Protein AF-A0A3P1RZ86-F1 (afdb_monomer_lite)

Secondary structure (DSSP, 8-state):
---SS--HHHHHHHHHHHHHHHHHHHHHHHHHHHHTT---TTEEEEES-TTS-SEEEEETTEEEEEEEEE--TT--BGGGGHHHHHH---TTS-GGGEEEEESS--BTTT--HHHHHTSTT-PPP---TT--EEPPPTTS-S--PPPSSSS-HHHHHHHHHHHHHHHHH-TTTTT-HHHHHHHHHHHHHHHHHHHHHHHHH-TTPPPEEEHHHHHHHHH--HHHHHHHHHHHHHHHHHHHHHHS-TTS-THHHHHHHTS-HHHHHHHHHHH-TTS-HHHHHTTT-GGGG--TTGGGG--

Foldseek 3Di:
DDDPPDDCVQVVLQLLVLLLVQLLVLLVVLLVCVVVVHDQQQWKWWADAPLRFGIFIDRNPATAATEHEDEDPPQAEPVSCLCCLPSPDLPRYDLVRAEYEYQDHYPQPPPDPVRQCPDPVRDDDHDNPSSYAQDQDPVRDSYFHRDPDPAGPSLVSSLVSLLSLCVSAQVLCSPVPVLSNVLSVVSSVLQVVQVVVQVVVHDRRIRMDGSVNSSCSSNDCVVLLVVLLVLLLVLLVVLLPVQDPPPDDCPVNVVLSPDDSVVNLVVLCVLCVPDPSVVCVSNSNSSVSDDNVSSNPPD

Radius of gyration: 26.05 Å; chains: 1; bounding box: 59×55×80 Å

Structure (mmCIF, N/CA/C/O backbone):
data_AF-A0A3P1RZ86-F1
#
_entry.id   AF-A0A3P1RZ86-F1
#
loop_
_atom_site.group_PDB
_atom_site.id
_atom_site.type_symbol
_atom_site.label_atom_id
_atom_site.label_alt_id
_atom_site.label_comp_id
_atom_site.label_asym_id
_atom_site.label_entity_id
_atom_site.label_seq_id
_atom_site.pdbx_PDB_ins_code
_atom_site.Cartn_x
_atom_site.Cartn_y
_atom_site.Cartn_z
_atom_site.occupancy
_atom_site.B_iso_or_equiv
_atom_site.auth_seq_id
_atom_site.auth_comp_id
_atom_site.auth_asym_id
_atom_site.auth_atom_id
_atom_site.pdbx_PDB_model_num
ATOM 1 N N . MET A 1 1 ? -15.439 38.296 9.209 1.00 35.56 1 MET A N 1
ATOM 2 C CA . MET A 1 1 ? -15.120 36.906 9.595 1.00 35.56 1 MET A CA 1
ATOM 3 C C . MET A 1 1 ? -15.992 35.995 8.754 1.00 35.56 1 MET A C 1
ATOM 5 O O . MET A 1 1 ? -17.159 35.815 9.071 1.00 35.56 1 MET A O 1
ATOM 9 N N . ALA A 1 2 ? -15.478 35.555 7.609 1.00 28.30 2 ALA A N 1
ATOM 10 C CA . ALA A 1 2 ? -16.210 34.717 6.672 1.00 28.30 2 ALA A CA 1
ATOM 11 C C . ALA A 1 2 ? -15.606 33.306 6.698 1.00 28.30 2 ALA A C 1
ATOM 13 O O . ALA A 1 2 ? -14.445 33.139 6.350 1.00 28.30 2 ALA A O 1
ATOM 14 N N . GLY A 1 3 ? -16.413 32.328 7.118 1.00 31.61 3 GLY A N 1
ATOM 15 C CA . GLY A 1 3 ? -16.454 31.009 6.484 1.00 31.61 3 GLY A CA 1
ATOM 16 C C . GLY A 1 3 ? -15.412 29.948 6.852 1.00 31.61 3 GLY A C 1
ATOM 17 O O . GLY A 1 3 ? -14.816 29.388 5.947 1.00 31.61 3 GLY A O 1
ATOM 18 N N . GLU A 1 4 ? -15.293 29.538 8.119 1.00 38.72 4 GLU A N 1
ATOM 19 C CA . GLU A 1 4 ? -14.714 28.214 8.461 1.00 38.72 4 GLU A CA 1
ATOM 20 C C . GLU A 1 4 ? -15.687 27.042 8.210 1.00 38.72 4 GLU A C 1
ATOM 22 O O . GLU A 1 4 ? -15.335 25.881 8.387 1.00 38.72 4 GLU A O 1
ATOM 27 N N . LYS A 1 5 ? -16.933 27.316 7.802 1.00 37.09 5 LYS A N 1
ATOM 28 C CA . LYS A 1 5 ? -17.994 26.300 7.791 1.00 37.09 5 LYS A CA 1
ATOM 29 C C . LYS A 1 5 ? -18.069 25.393 6.561 1.00 37.09 5 LYS A C 1
ATOM 31 O O . LYS A 1 5 ? -18.818 24.439 6.647 1.00 37.09 5 LYS A O 1
ATOM 36 N N . ASN A 1 6 ? -17.325 25.626 5.477 1.00 39.41 6 ASN A N 1
ATOM 37 C CA . ASN A 1 6 ? -17.398 24.790 4.263 1.00 39.41 6 ASN A CA 1
ATOM 38 C C . ASN A 1 6 ? -16.065 24.771 3.493 1.00 39.41 6 ASN A C 1
ATOM 40 O O . ASN A 1 6 ? -16.022 25.158 2.326 1.00 39.41 6 ASN A O 1
ATOM 44 N N . ASN A 1 7 ? -14.961 24.373 4.130 1.00 35.66 7 ASN A N 1
ATOM 45 C CA . ASN A 1 7 ? -13.711 24.176 3.395 1.00 35.66 7 ASN A CA 1
ATOM 46 C C . ASN A 1 7 ? -13.602 22.703 2.974 1.00 35.66 7 ASN A C 1
ATOM 48 O O . ASN A 1 7 ? -13.265 21.854 3.794 1.00 35.66 7 ASN A O 1
ATOM 52 N N . ALA A 1 8 ? -13.887 22.396 1.703 1.00 35.31 8 ALA A N 1
ATOM 53 C CA . ALA A 1 8 ? -13.779 21.044 1.134 1.00 35.31 8 ALA A CA 1
ATOM 54 C C . ALA A 1 8 ? -12.365 20.439 1.272 1.00 35.31 8 ALA A C 1
ATOM 56 O O . ALA A 1 8 ? -12.186 19.231 1.165 1.00 35.31 8 ALA A O 1
ATOM 57 N N . THR A 1 9 ? -11.361 21.273 1.559 1.00 41.03 9 THR A N 1
ATOM 58 C CA . THR A 1 9 ? -9.969 20.888 1.809 1.00 41.03 9 THR A CA 1
ATOM 59 C C . THR A 1 9 ? -9.812 19.908 2.974 1.00 41.03 9 THR A C 1
ATOM 61 O O . THR A 1 9 ? -8.977 19.013 2.884 1.00 41.03 9 THR A O 1
ATOM 64 N N . SER A 1 10 ? -10.598 20.032 4.055 1.00 47.09 10 SER A N 1
ATOM 65 C CA . SER A 1 10 ? -10.502 19.101 5.192 1.00 47.09 10 SER A CA 1
ATOM 66 C C . SER A 1 10 ? -11.046 17.719 4.829 1.00 47.09 10 SER A C 1
ATOM 68 O O . SER A 1 10 ? -10.385 16.718 5.093 1.00 47.09 10 SER A O 1
ATOM 70 N N . SER A 1 11 ? -12.191 17.668 4.146 1.00 43.22 11 SER A N 1
ATOM 71 C CA . SER A 1 11 ? -12.781 16.435 3.617 1.00 43.22 11 SER A CA 1
ATOM 72 C C . SER A 1 11 ? -11.846 15.763 2.609 1.00 43.22 11 SER A C 1
ATOM 74 O O . SER A 1 11 ? -11.550 14.582 2.744 1.00 43.22 11 SER A O 1
ATOM 76 N N . TRP A 1 12 ? -11.290 16.529 1.665 1.00 52.03 12 TRP A N 1
ATOM 77 C CA . TRP A 1 12 ? -10.372 16.017 0.644 1.00 52.03 12 TRP A CA 1
ATOM 78 C C . TRP A 1 12 ? -9.058 15.489 1.240 1.00 52.03 12 TRP A C 1
ATOM 80 O O . TRP A 1 12 ? -8.556 14.453 0.814 1.00 52.03 12 TRP A O 1
ATOM 90 N N . SER A 1 13 ? -8.537 16.142 2.288 1.00 58.06 13 SER A N 1
ATOM 91 C CA . SER A 1 13 ? -7.371 15.634 3.026 1.00 58.06 13 SER A CA 1
ATOM 92 C C . SER A 1 13 ? -7.648 14.318 3.763 1.00 58.06 13 SER A C 1
ATOM 94 O O . SER A 1 13 ? -6.745 13.496 3.881 1.00 58.06 13 SER A O 1
ATOM 96 N N . GLY A 1 14 ? -8.889 14.100 4.217 1.00 60.44 14 GLY A N 1
ATOM 97 C CA . GLY A 1 14 ? -9.321 12.855 4.852 1.00 60.44 14 GLY A CA 1
ATOM 98 C C . GLY A 1 14 ? -9.405 11.693 3.863 1.00 60.44 14 GLY A C 1
ATOM 99 O O . GLY A 1 14 ? -8.813 10.652 4.123 1.00 60.44 14 GLY A O 1
ATOM 100 N N . TYR A 1 15 ? -10.044 11.903 2.706 1.00 68.19 15 TYR A N 1
ATOM 101 C CA . TYR A 1 15 ? -10.115 10.897 1.634 1.00 68.19 15 TYR A CA 1
ATOM 102 C C . TYR A 1 15 ? -8.731 10.523 1.099 1.00 68.19 15 TYR A C 1
ATOM 104 O O . TYR A 1 15 ? -8.424 9.347 0.927 1.00 68.19 15 TYR A O 1
ATOM 112 N N . ASN A 1 16 ? -7.856 11.513 0.900 1.00 82.06 16 ASN A N 1
ATOM 113 C CA . ASN A 1 16 ? -6.481 11.246 0.484 1.00 82.06 16 ASN A CA 1
ATOM 114 C C . ASN A 1 16 ? -5.727 10.408 1.532 1.00 82.06 16 ASN A C 1
ATOM 116 O O . ASN A 1 16 ? -5.055 9.441 1.186 1.00 82.06 16 ASN A O 1
ATOM 120 N N . HIS A 1 17 ? -5.882 10.732 2.820 1.00 87.81 17 HIS A N 1
ATOM 121 C CA . HIS A 1 17 ? -5.266 9.962 3.900 1.00 87.81 17 HIS A CA 1
ATOM 122 C C . HIS A 1 17 ? -5.803 8.526 3.971 1.00 87.81 17 HIS A C 1
ATOM 124 O O . HIS A 1 17 ? -5.011 7.599 4.083 1.00 87.81 17 HIS A O 1
ATOM 130 N N . GLN A 1 18 ? -7.118 8.326 3.843 1.00 91.56 18 GLN A N 1
ATOM 131 C CA . GLN A 1 18 ? -7.728 6.994 3.767 1.00 91.56 18 GLN A CA 1
ATOM 132 C C . GLN A 1 18 ? -7.166 6.187 2.590 1.00 91.56 18 GLN A C 1
ATOM 134 O O . GLN A 1 18 ? -6.744 5.048 2.774 1.00 91.56 18 GLN A O 1
ATOM 139 N N . GLY A 1 19 ? -7.073 6.789 1.403 1.00 92.69 19 GLY A N 1
ATOM 140 C CA . GLY A 1 19 ? -6.466 6.143 0.241 1.00 92.69 19 GLY A CA 1
ATOM 141 C C . GLY A 1 19 ? -5.010 5.729 0.478 1.00 92.69 19 GLY A C 1
ATOM 142 O O . GLY A 1 19 ? -4.624 4.601 0.173 1.00 92.69 19 GLY A O 1
ATOM 143 N N . GLN A 1 20 ? -4.212 6.610 1.091 1.00 93.12 20 GLN A N 1
ATOM 144 C CA . GLN A 1 20 ? -2.829 6.309 1.475 1.00 93.12 20 GLN A CA 1
ATOM 145 C C . GLN A 1 20 ? -2.748 5.154 2.482 1.00 93.12 20 GLN A C 1
ATOM 147 O O . GLN A 1 20 ? -1.922 4.262 2.302 1.00 93.12 20 GLN A O 1
ATOM 152 N N . VAL A 1 21 ? -3.604 5.147 3.513 1.00 95.88 21 VAL A N 1
ATOM 153 C CA . VAL A 1 21 ? -3.677 4.051 4.494 1.00 95.88 21 VAL A CA 1
ATOM 154 C C . VAL A 1 21 ? -3.983 2.729 3.792 1.00 95.88 21 VAL A C 1
ATOM 156 O O . VAL A 1 21 ? -3.297 1.747 4.051 1.00 95.88 21 VAL A O 1
ATOM 159 N N . GLY A 1 22 ? -4.951 2.690 2.872 1.00 97.00 22 GLY A N 1
ATOM 160 C CA . GLY A 1 22 ? -5.307 1.448 2.180 1.00 97.00 22 GLY A CA 1
ATOM 161 C C . GLY A 1 22 ? -4.199 0.912 1.275 1.00 97.00 22 GLY A C 1
ATOM 162 O O . GLY A 1 22 ? -3.949 -0.290 1.280 1.00 97.00 22 GLY A O 1
ATOM 163 N N . ILE A 1 23 ? -3.476 1.785 0.560 1.00 97.69 23 ILE A N 1
ATOM 164 C CA . ILE A 1 23 ? -2.291 1.377 -0.218 1.00 97.69 23 ILE A CA 1
ATOM 165 C C . ILE A 1 23 ? -1.216 0.796 0.706 1.00 97.69 23 ILE A C 1
ATOM 167 O O . ILE A 1 23 ? -0.664 -0.260 0.407 1.00 97.69 23 ILE A O 1
ATOM 171 N N . PHE A 1 24 ? -0.937 1.456 1.834 1.00 98.06 24 PHE A N 1
ATOM 172 C CA . PHE A 1 24 ? 0.026 0.964 2.817 1.00 98.06 24 PHE A CA 1
ATOM 173 C C . PHE A 1 24 ? -0.362 -0.416 3.363 1.00 98.06 24 PHE A C 1
ATOM 175 O O . PHE A 1 24 ? 0.471 -1.317 3.368 1.00 98.06 24 PHE A O 1
ATOM 182 N N . LEU A 1 25 ? -1.618 -0.594 3.781 1.00 98.50 25 LEU A N 1
ATOM 183 C CA . LEU A 1 25 ? -2.116 -1.868 4.304 1.00 98.50 25 LEU A CA 1
ATOM 184 C C . LEU A 1 25 ? -1.992 -2.989 3.267 1.00 98.50 25 LEU A C 1
ATOM 186 O O . LEU A 1 25 ? -1.527 -4.074 3.597 1.00 98.50 25 LEU A O 1
ATOM 190 N N . ALA A 1 26 ? -2.345 -2.714 2.010 1.00 98.56 26 ALA A N 1
ATOM 191 C CA . ALA A 1 26 ? -2.238 -3.692 0.934 1.00 98.56 26 ALA A CA 1
ATOM 192 C C . ALA A 1 26 ? -0.780 -4.074 0.631 1.00 98.56 26 ALA A C 1
ATOM 194 O O . ALA A 1 26 ? -0.486 -5.250 0.441 1.00 98.56 26 ALA A O 1
ATOM 195 N N . LEU A 1 27 ? 0.138 -3.100 0.613 1.00 98.62 27 LEU A N 1
ATOM 196 C CA . LEU A 1 27 ? 1.570 -3.354 0.434 1.00 98.62 27 LEU A CA 1
ATOM 197 C C . LEU A 1 27 ? 2.147 -4.186 1.582 1.00 98.62 27 LEU A C 1
ATOM 199 O O . LEU A 1 27 ? 2.877 -5.139 1.322 1.00 98.62 27 LEU A O 1
ATOM 203 N N . LYS A 1 28 ? 1.797 -3.843 2.826 1.00 98.25 28 LYS A N 1
ATOM 204 C CA . LYS A 1 28 ? 2.240 -4.556 4.026 1.00 98.25 28 LYS A CA 1
ATOM 205 C C . LYS A 1 28 ? 1.751 -6.006 4.026 1.00 98.25 28 LYS A C 1
ATOM 207 O O . LYS A 1 28 ? 2.564 -6.913 4.151 1.00 98.25 28 LYS A O 1
ATOM 212 N N . GLU A 1 29 ? 0.454 -6.232 3.823 1.00 98.38 29 GLU A N 1
ATOM 213 C CA . GLU A 1 29 ? -0.112 -7.587 3.767 1.00 98.38 29 GLU A CA 1
ATOM 214 C C . GLU A 1 29 ? 0.514 -8.397 2.621 1.00 98.38 29 GLU A C 1
ATOM 216 O O . GLU A 1 29 ? 0.916 -9.540 2.808 1.00 98.38 29 GLU A O 1
ATOM 221 N N . LEU A 1 30 ? 0.664 -7.801 1.432 1.00 98.38 30 LEU A N 1
ATOM 222 C CA . LEU A 1 30 ? 1.324 -8.457 0.301 1.00 98.38 30 LEU A CA 1
ATOM 223 C C . LEU A 1 30 ? 2.775 -8.845 0.633 1.00 98.38 30 LEU A C 1
ATOM 225 O O . LEU A 1 30 ? 3.213 -9.939 0.279 1.00 98.38 30 LEU A O 1
ATOM 229 N N . SER A 1 31 ? 3.508 -7.958 1.310 1.00 96.75 31 SER A N 1
ATOM 230 C CA . SER A 1 31 ? 4.878 -8.189 1.779 1.00 96.75 31 SER A CA 1
ATOM 231 C C . SER A 1 31 ? 4.935 -9.362 2.760 1.00 96.75 31 SER A C 1
ATOM 233 O O . SER A 1 31 ? 5.753 -10.263 2.576 1.00 96.75 31 SER A O 1
ATOM 235 N N . GLU A 1 32 ? 4.028 -9.413 3.738 1.00 96.38 32 GLU A N 1
ATOM 236 C CA . GLU A 1 32 ? 3.925 -10.511 4.707 1.00 96.38 32 GLU A CA 1
ATOM 237 C C . GLU A 1 32 ? 3.583 -11.848 4.032 1.00 96.38 32 GLU A C 1
ATOM 239 O O . GLU A 1 32 ? 4.260 -12.849 4.279 1.00 96.38 32 GLU A O 1
ATOM 244 N N . LEU A 1 33 ? 2.602 -11.868 3.123 1.00 97.00 33 LEU A N 1
ATOM 245 C CA . LEU A 1 33 ? 2.229 -13.069 2.365 1.00 97.00 33 LEU A CA 1
ATOM 246 C C . LEU A 1 33 ? 3.413 -13.612 1.558 1.00 97.00 33 LEU A C 1
ATOM 248 O O . LEU A 1 33 ? 3.711 -14.801 1.616 1.00 97.00 33 LEU A O 1
ATOM 252 N N . ILE A 1 34 ? 4.132 -12.741 0.848 1.00 95.12 34 ILE A N 1
ATOM 253 C CA . ILE A 1 34 ? 5.313 -13.125 0.066 1.00 95.12 34 ILE A CA 1
ATOM 254 C C . ILE A 1 34 ? 6.428 -13.672 0.961 1.00 95.12 34 ILE A C 1
ATOM 256 O O . ILE A 1 34 ? 7.036 -14.687 0.628 1.00 95.12 34 ILE A O 1
ATOM 260 N N . GLN A 1 35 ? 6.708 -13.017 2.090 1.00 93.25 35 GLN A N 1
ATOM 261 C CA . GLN A 1 35 ? 7.746 -13.462 3.026 1.00 93.25 35 GLN A CA 1
ATOM 262 C C . GLN A 1 35 ? 7.433 -14.839 3.625 1.00 93.25 35 GLN A C 1
ATOM 264 O O . GLN A 1 35 ? 8.356 -15.603 3.914 1.00 93.25 35 GLN A O 1
ATOM 269 N N . ASN A 1 36 ? 6.147 -15.160 3.769 1.00 95.56 36 ASN A N 1
ATOM 270 C CA . ASN A 1 36 ? 5.661 -16.435 4.285 1.00 95.56 36 ASN A CA 1
ATOM 271 C C . ASN A 1 36 ? 5.406 -17.496 3.193 1.00 95.56 36 ASN A C 1
ATOM 273 O O . ASN A 1 36 ? 4.933 -18.582 3.523 1.00 95.56 36 ASN A O 1
ATOM 277 N N . ASP A 1 37 ? 5.742 -17.221 1.925 1.00 95.19 37 ASP A N 1
ATOM 278 C CA . ASP A 1 37 ? 5.477 -18.103 0.770 1.00 95.19 37 ASP A CA 1
ATOM 279 C C . ASP A 1 37 ? 3.978 -18.443 0.597 1.00 95.19 37 ASP A C 1
ATOM 281 O O . ASP A 1 37 ? 3.586 -19.560 0.250 1.00 95.19 37 ASP A O 1
ATOM 285 N N . GLU A 1 38 ? 3.109 -17.463 0.864 1.00 96.44 38 GLU A N 1
ATOM 286 C CA . GLU A 1 38 ? 1.656 -17.583 0.755 1.00 96.44 38 GLU A CA 1
ATOM 287 C C . GLU A 1 38 ? 1.103 -16.994 -0.553 1.00 96.44 38 GLU A C 1
ATOM 289 O O . GLU A 1 38 ? 1.585 -16.000 -1.099 1.00 96.44 38 GLU A O 1
ATOM 294 N N . ASP A 1 39 ? 0.026 -17.602 -1.064 1.00 96.56 39 ASP A N 1
ATOM 295 C CA . ASP A 1 39 ? -0.625 -17.153 -2.296 1.00 96.56 39 ASP A CA 1
ATOM 296 C C . ASP A 1 39 ? -1.466 -15.886 -2.080 1.00 96.56 39 ASP A C 1
ATOM 298 O O . ASP A 1 39 ? -2.502 -15.910 -1.410 1.00 96.56 39 ASP A O 1
ATOM 302 N N . PHE A 1 40 ? -1.074 -14.803 -2.748 1.00 97.19 40 PHE A N 1
ATOM 303 C CA . PHE A 1 40 ? -1.760 -13.514 -2.705 1.00 97.19 40 PHE A CA 1
ATOM 304 C C . PHE A 1 40 ? -2.792 -13.312 -3.828 1.00 97.19 40 PHE A C 1
ATOM 306 O O . PHE A 1 40 ? -3.486 -12.297 -3.850 1.00 97.19 40 PHE A O 1
ATOM 313 N N . ARG A 1 41 ? -2.942 -14.241 -4.786 1.00 97.12 41 ARG A N 1
ATOM 314 C CA . ARG A 1 41 ? -3.799 -14.023 -5.978 1.00 97.12 41 ARG A CA 1
ATOM 315 C C . ARG A 1 41 ? -5.277 -13.812 -5.660 1.00 97.12 41 ARG A C 1
ATOM 317 O O . ARG A 1 41 ? -5.982 -13.178 -6.439 1.00 97.12 41 ARG A O 1
ATOM 324 N N . GLY A 1 42 ? -5.740 -14.360 -4.539 1.00 97.50 42 GLY A N 1
ATOM 325 C CA . GLY A 1 42 ? -7.104 -14.177 -4.044 1.00 97.50 42 GLY A CA 1
ATOM 326 C C . GLY A 1 42 ? -7.308 -12.916 -3.201 1.00 97.50 42 GLY A C 1
ATOM 327 O O . GLY A 1 42 ? -8.434 -12.694 -2.761 1.00 97.50 42 GLY A O 1
ATOM 328 N N . TYR A 1 43 ? -6.257 -12.131 -2.944 1.00 98.62 43 TYR A N 1
ATOM 329 C CA . TYR A 1 43 ? -6.314 -10.975 -2.053 1.00 98.62 43 TYR A CA 1
ATOM 330 C C . TYR A 1 43 ? -6.638 -9.675 -2.792 1.00 98.62 43 TYR A C 1
ATOM 332 O O . TYR A 1 43 ? -6.272 -9.463 -3.953 1.00 98.62 43 TYR A O 1
ATOM 340 N N . SER A 1 44 ? -7.320 -8.781 -2.084 1.00 98.31 44 SER A N 1
ATOM 341 C CA . SER A 1 44 ? -7.666 -7.442 -2.547 1.00 98.31 44 SER A CA 1
ATOM 342 C C . SER A 1 44 ? -7.776 -6.466 -1.381 1.00 98.31 44 SER A C 1
ATOM 344 O O . SER A 1 44 ? -8.055 -6.867 -0.252 1.00 98.31 44 SER A O 1
ATOM 346 N N . VAL A 1 45 ? -7.606 -5.182 -1.681 1.00 97.94 45 VAL A N 1
ATOM 347 C CA . VAL A 1 45 ? -8.019 -4.084 -0.805 1.00 97.94 45 VAL A CA 1
ATOM 348 C C . VAL A 1 45 ? -9.279 -3.442 -1.382 1.00 97.94 45 VAL A C 1
ATOM 350 O O . VAL A 1 45 ? -9.345 -3.148 -2.579 1.00 97.94 45 VAL A O 1
ATOM 353 N N . GLN A 1 46 ? -10.290 -3.266 -0.535 1.00 95.50 46 GLN A N 1
ATOM 354 C CA . GLN A 1 46 ? -11.583 -2.679 -0.883 1.00 95.50 46 GLN A CA 1
ATOM 355 C C . GLN A 1 46 ? -11.782 -1.391 -0.092 1.00 95.50 46 GLN A C 1
ATOM 357 O O . GLN A 1 46 ? -11.470 -1.348 1.096 1.00 95.50 46 GLN A O 1
ATOM 362 N N . PHE A 1 47 ? -12.309 -0.360 -0.741 1.00 93.50 47 PHE A N 1
ATOM 363 C CA . PHE A 1 47 ? -12.522 0.957 -0.143 1.00 93.50 47 PHE A CA 1
ATOM 364 C C . PHE A 1 47 ? -14.013 1.294 -0.076 1.00 93.50 47 PHE A C 1
ATOM 366 O O . PHE A 1 47 ? -14.778 0.843 -0.923 1.00 93.50 47 PHE A O 1
ATOM 373 N N . GLU A 1 48 ? -14.400 2.127 0.892 1.00 85.38 48 GLU A N 1
ATOM 374 C CA . GLU A 1 48 ? -15.711 2.801 0.949 1.00 85.38 48 GLU A CA 1
ATOM 375 C C . GLU A 1 48 ? -16.922 1.862 0.823 1.00 85.38 48 GLU A C 1
ATOM 377 O O . GLU A 1 48 ? -17.856 2.131 0.069 1.00 85.38 48 GLU A O 1
ATOM 382 N N . LYS A 1 49 ? -16.930 0.747 1.563 1.00 78.88 49 LYS A N 1
ATOM 383 C CA . LYS A 1 49 ? -18.035 -0.212 1.466 1.00 78.88 49 LYS A CA 1
ATOM 384 C C . LYS A 1 49 ? -19.351 0.390 1.961 1.00 78.88 49 LYS A C 1
ATOM 386 O O . LYS A 1 49 ? -19.396 1.194 2.893 1.00 78.88 49 LYS A O 1
ATOM 391 N N . GLU A 1 50 ? -20.452 -0.077 1.371 1.00 70.00 50 GLU A N 1
ATOM 392 C CA . GLU A 1 50 ? -21.820 0.344 1.713 1.00 70.00 50 GLU A CA 1
ATOM 393 C C . GLU A 1 50 ? -22.181 0.155 3.200 1.00 70.00 50 GLU A C 1
ATOM 395 O O . GLU A 1 50 ? -23.099 0.800 3.708 1.00 70.00 50 GLU A O 1
ATOM 400 N N . ASP A 1 51 ? -21.472 -0.723 3.915 1.00 68.56 51 ASP A N 1
ATOM 401 C CA . ASP A 1 51 ? -21.667 -0.982 5.343 1.00 68.56 51 ASP A CA 1
ATOM 402 C C . ASP A 1 51 ? -21.073 0.106 6.262 1.00 68.56 51 ASP A C 1
ATOM 404 O O . ASP A 1 51 ? -21.343 0.091 7.470 1.00 68.56 51 ASP A O 1
ATOM 408 N N . GLY A 1 52 ? -20.375 1.095 5.687 1.00 68.38 52 GLY A N 1
ATOM 409 C CA . GLY A 1 52 ? -19.827 2.270 6.368 1.00 68.38 52 GLY A CA 1
ATOM 410 C C . GLY A 1 52 ? -18.377 2.115 6.829 1.00 68.38 52 GLY A C 1
ATOM 411 O O . GLY A 1 52 ? -17.890 2.958 7.591 1.00 68.38 52 GLY A O 1
ATOM 412 N N . GLU A 1 53 ? -17.707 1.046 6.406 1.00 86.62 53 GLU A N 1
ATOM 413 C CA . GLU A 1 53 ? -16.304 0.775 6.709 1.00 86.62 53 GLU A CA 1
ATOM 414 C C . GLU A 1 53 ? -15.386 1.362 5.632 1.00 86.62 53 GLU A C 1
ATOM 416 O O . GLU A 1 53 ? -15.699 1.369 4.439 1.00 86.62 53 GLU A O 1
ATOM 421 N N . ASP A 1 54 ? -14.252 1.912 6.069 1.00 92.88 54 ASP A N 1
ATOM 422 C CA . ASP A 1 54 ? -13.431 2.762 5.207 1.00 92.88 54 ASP A CA 1
ATOM 423 C C . ASP A 1 54 ? -12.518 1.913 4.297 1.00 92.88 54 ASP A C 1
ATOM 425 O O . ASP A 1 54 ? -12.346 2.250 3.119 1.00 92.88 54 ASP A O 1
ATOM 429 N N . ILE A 1 55 ? -11.928 0.831 4.835 1.00 96.50 55 ILE A N 1
ATOM 430 C CA . ILE A 1 55 ? -11.026 -0.093 4.124 1.00 96.50 55 ILE A CA 1
ATOM 431 C C . ILE A 1 55 ? -11.183 -1.531 4.666 1.00 96.50 55 ILE A C 1
ATOM 433 O O . ILE A 1 55 ? -11.090 -1.745 5.875 1.00 96.50 55 ILE A O 1
ATOM 437 N N . ASP A 1 56 ? -11.307 -2.517 3.776 1.00 96.81 56 ASP A N 1
ATOM 438 C CA . ASP A 1 56 ? -11.203 -3.953 4.089 1.00 96.81 56 ASP A CA 1
ATOM 439 C C . ASP A 1 56 ? -10.032 -4.584 3.306 1.00 96.81 56 ASP A C 1
ATOM 441 O O . ASP A 1 56 ? -9.883 -4.346 2.102 1.00 96.81 56 ASP A O 1
ATOM 445 N N . ILE A 1 57 ? -9.242 -5.443 3.959 1.00 98.06 57 ILE A N 1
ATOM 446 C CA . ILE A 1 57 ? -8.372 -6.421 3.285 1.00 98.06 57 ILE A CA 1
ATOM 447 C C . ILE A 1 57 ? -9.143 -7.734 3.184 1.00 98.06 57 ILE A C 1
ATOM 449 O O . ILE A 1 57 ? -9.664 -8.237 4.180 1.00 98.06 57 ILE A O 1
ATOM 453 N N . VAL A 1 58 ? -9.251 -8.284 1.976 1.00 97.12 58 VAL A N 1
ATOM 454 C CA . VAL A 1 58 ? -10.162 -9.397 1.675 1.00 97.12 58 VAL A CA 1
ATOM 455 C C . VAL A 1 58 ? -9.446 -10.491 0.899 1.00 97.12 58 VAL A C 1
ATOM 457 O O . VAL A 1 58 ? -8.770 -10.192 -0.084 1.00 97.12 58 VAL A O 1
ATOM 460 N N . LYS A 1 59 ? -9.682 -11.754 1.272 1.00 97.00 59 LYS A N 1
ATOM 461 C CA . LYS A 1 59 ? -9.292 -12.955 0.521 1.00 97.00 59 LYS A CA 1
ATOM 462 C C . LYS A 1 59 ? -10.538 -13.633 -0.049 1.00 97.00 59 LYS A C 1
ATOM 464 O O . LYS A 1 59 ? -11.287 -14.308 0.656 1.00 97.00 59 LYS A O 1
ATOM 469 N N . GLY A 1 60 ? -10.792 -13.452 -1.342 1.00 93.12 60 GLY A N 1
ATOM 470 C CA . GLY A 1 60 ? -12.031 -13.909 -1.975 1.00 93.12 60 GLY A CA 1
ATOM 471 C C . GLY A 1 60 ? -13.262 -13.215 -1.379 1.00 93.12 60 GLY A C 1
ATOM 472 O O . GLY A 1 60 ? -13.551 -12.077 -1.732 1.00 93.12 60 GLY A O 1
ATOM 473 N N . ILE A 1 61 ? -13.992 -13.906 -0.495 1.00 89.81 61 ILE A N 1
ATOM 474 C CA . ILE A 1 61 ? -15.163 -13.359 0.223 1.00 89.81 61 ILE A CA 1
ATOM 475 C C . ILE A 1 61 ? -14.905 -13.118 1.717 1.00 89.81 61 ILE A C 1
ATOM 477 O O . ILE A 1 61 ? -15.773 -12.588 2.405 1.00 89.81 61 ILE A O 1
ATOM 481 N N . GLU A 1 62 ? -13.752 -13.549 2.227 1.00 94.31 62 GLU A N 1
ATOM 482 C CA . GLU A 1 62 ? -13.392 -13.477 3.641 1.00 94.31 62 GLU A CA 1
ATOM 483 C C . GLU A 1 62 ? -12.690 -12.154 3.948 1.00 94.31 62 GLU A C 1
ATOM 485 O O . GLU A 1 62 ? -11.744 -11.781 3.251 1.00 94.31 62 GLU A O 1
ATOM 490 N N . VAL A 1 63 ? -13.141 -11.450 4.989 1.00 95.75 63 VAL A N 1
ATOM 491 C CA . VAL A 1 63 ? -12.517 -10.202 5.443 1.00 95.75 63 VAL A CA 1
ATOM 492 C C . VAL A 1 63 ? -11.399 -10.548 6.419 1.00 95.75 63 VAL A C 1
ATOM 494 O O . VAL A 1 63 ? -11.653 -10.980 7.540 1.00 95.75 63 VAL A O 1
ATOM 497 N N . ILE A 1 64 ? -10.160 -10.343 5.979 1.00 97.38 64 ILE A N 1
ATOM 498 C CA . ILE A 1 64 ? -8.945 -10.612 6.756 1.00 97.38 64 ILE A CA 1
ATOM 499 C C . ILE A 1 64 ? -8.769 -9.548 7.837 1.00 97.38 64 ILE A C 1
ATOM 501 O O . ILE A 1 64 ? -8.520 -9.861 9.002 1.00 97.38 64 ILE A O 1
ATOM 505 N N . SER A 1 65 ? -8.956 -8.283 7.464 1.00 97.81 65 SER A N 1
ATOM 506 C CA . SER A 1 65 ? -8.918 -7.159 8.390 1.00 97.81 65 SER A CA 1
ATOM 507 C C . SER A 1 65 ? -9.815 -6.018 7.931 1.00 97.81 65 SER A C 1
ATOM 509 O O . SER A 1 65 ? -10.023 -5.802 6.735 1.00 97.81 65 SER A O 1
ATOM 511 N N . ARG A 1 66 ? -10.349 -5.283 8.908 1.00 97.50 66 ARG A N 1
ATOM 512 C CA . ARG A 1 66 ? -11.277 -4.170 8.702 1.00 97.50 66 ARG A CA 1
ATOM 513 C C . ARG A 1 66 ? -10.790 -2.923 9.405 1.00 97.50 66 ARG A C 1
ATOM 515 O O . ARG A 1 66 ? -10.378 -2.975 10.567 1.00 97.50 66 ARG A O 1
ATOM 522 N N . HIS A 1 67 ? -10.867 -1.801 8.705 1.00 96.88 67 HIS A N 1
ATOM 523 C CA . HIS A 1 67 ? -10.230 -0.565 9.119 1.00 96.88 67 HIS A CA 1
ATOM 524 C C . HIS A 1 67 ? -11.173 0.630 8.949 1.00 96.88 67 HIS A C 1
ATOM 526 O O . HIS A 1 67 ? -11.643 0.923 7.849 1.00 96.88 67 HIS A O 1
ATOM 532 N N . GLN A 1 68 ? -11.365 1.387 10.032 1.00 95.00 68 GLN A N 1
ATOM 533 C CA . GLN A 1 68 ? -11.904 2.745 9.971 1.00 95.00 68 GLN A CA 1
ATOM 534 C C . GLN A 1 68 ? -10.789 3.782 10.039 1.00 95.00 68 GLN A C 1
ATOM 536 O O . GLN A 1 68 ? -9.878 3.678 10.857 1.00 95.00 68 GLN A O 1
ATOM 541 N N . VAL A 1 69 ? -10.902 4.844 9.248 1.00 93.62 69 VAL A N 1
ATOM 542 C CA . VAL A 1 69 ? -9.953 5.956 9.190 1.00 93.62 69 VAL A CA 1
ATOM 543 C C . VAL A 1 69 ? -10.647 7.246 9.609 1.00 93.62 69 VAL A C 1
ATOM 545 O O . VAL A 1 69 ? -11.611 7.696 8.994 1.00 93.62 69 VAL A O 1
ATOM 548 N N . LYS A 1 70 ? -10.161 7.884 10.679 1.00 91.19 70 LYS A N 1
ATOM 549 C CA . LYS A 1 70 ? -10.746 9.115 11.228 1.00 91.19 70 LYS A CA 1
ATOM 550 C C . LYS A 1 70 ? -9.702 10.231 11.298 1.00 91.19 70 LYS A C 1
ATOM 552 O O . LYS A 1 70 ? -8.901 10.329 12.225 1.00 91.19 70 LYS A O 1
ATOM 557 N N . ALA A 1 71 ? -9.771 11.141 10.327 1.00 86.19 71 ALA A N 1
ATOM 558 C CA . ALA A 1 71 ? -8.839 12.257 10.165 1.00 86.19 71 ALA A CA 1
ATOM 559 C C . ALA A 1 71 ? -9.307 13.563 10.846 1.00 86.19 71 ALA A C 1
ATOM 561 O O . ALA A 1 71 ? -9.412 14.610 10.205 1.00 86.19 71 ALA A O 1
ATOM 562 N N . ASN A 1 72 ? -9.603 13.537 12.153 1.00 81.69 72 ASN A N 1
ATOM 563 C CA . ASN A 1 72 ? -10.051 14.732 12.885 1.00 81.69 72 ASN A CA 1
ATOM 564 C C . ASN A 1 72 ? -9.026 15.219 13.922 1.00 81.69 72 ASN A C 1
ATOM 566 O O . ASN A 1 72 ? -8.862 14.613 14.975 1.00 81.69 72 ASN A O 1
ATOM 570 N N . LYS A 1 73 ? -8.414 16.385 13.664 1.00 80.69 73 LYS A N 1
ATOM 571 C CA . LYS A 1 73 ? -7.350 16.977 14.502 1.00 80.69 73 LYS A CA 1
ATOM 572 C C . LYS A 1 73 ? -7.806 17.363 15.918 1.00 80.69 73 LYS A C 1
ATOM 574 O O . LYS A 1 73 ? -6.971 17.566 16.798 1.00 80.69 73 LYS A O 1
ATOM 579 N N . ASN A 1 74 ? -9.115 17.498 16.132 1.00 82.19 74 ASN A N 1
ATOM 580 C CA . ASN A 1 74 ? -9.694 17.957 17.395 1.00 82.19 74 ASN A CA 1
ATOM 581 C C . ASN A 1 74 ? -10.214 16.808 18.274 1.00 82.19 74 ASN A C 1
ATOM 583 O O . ASN A 1 74 ? -10.583 17.061 19.419 1.00 82.19 74 ASN A O 1
ATOM 587 N N . LYS A 1 75 ? -10.254 15.570 17.763 1.00 81.81 75 LYS A N 1
ATOM 588 C CA . LYS A 1 75 ? -10.746 14.393 18.492 1.00 81.81 75 LYS A CA 1
ATOM 589 C C . LYS A 1 75 ? -9.594 13.695 19.212 1.00 81.81 75 LYS A C 1
ATOM 591 O O . LYS A 1 75 ? -8.830 12.968 18.586 1.00 81.81 75 LYS A O 1
ATOM 596 N N . LYS A 1 76 ? -9.473 13.920 20.521 1.00 85.62 76 LYS A N 1
ATOM 597 C CA . LYS A 1 76 ? -8.338 13.441 21.338 1.00 85.62 76 LYS A CA 1
ATOM 598 C C . LYS A 1 76 ? -8.741 12.518 22.481 1.00 85.62 76 LYS A C 1
ATOM 600 O O . LYS A 1 76 ? -7.870 11.997 23.165 1.00 85.62 76 LYS A O 1
ATOM 605 N N . ASN A 1 77 ? -10.035 12.334 22.720 1.00 87.81 77 ASN A N 1
ATOM 606 C CA . ASN A 1 77 ? -10.536 11.523 23.825 1.00 87.81 77 ASN A CA 1
ATOM 607 C C . ASN A 1 77 ? -11.317 10.323 23.300 1.00 87.81 77 ASN A C 1
ATOM 609 O O . ASN A 1 77 ? -11.936 10.396 22.240 1.00 87.81 77 ASN A O 1
ATOM 613 N N . LEU A 1 78 ? -11.391 9.2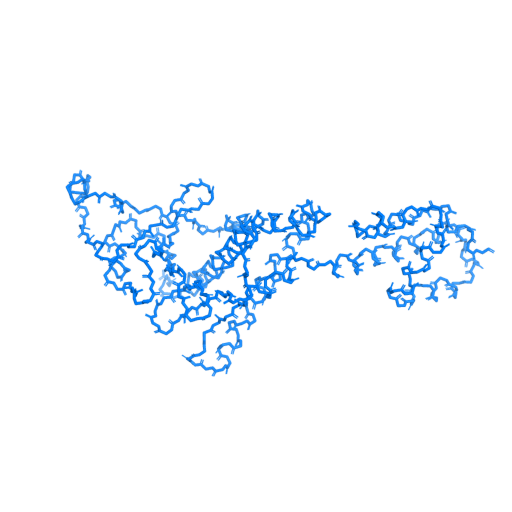61 24.100 1.00 88.25 78 LEU A N 1
ATOM 614 C CA . LEU A 1 78 ? -12.144 8.047 23.778 1.00 88.25 78 LEU A CA 1
ATOM 615 C C . LEU A 1 78 ? -13.583 8.312 23.292 1.00 88.25 78 LEU A C 1
ATOM 617 O O . LEU A 1 78 ? -14.011 7.794 22.262 1.00 88.25 78 LEU A O 1
ATOM 621 N N . ASN A 1 79 ? -14.325 9.183 23.987 1.00 89.25 79 ASN A N 1
ATOM 622 C CA . ASN A 1 79 ? -15.712 9.509 23.633 1.00 89.25 79 ASN A CA 1
ATOM 623 C C . ASN A 1 79 ? -15.867 10.198 22.268 1.00 89.25 79 ASN A C 1
ATOM 625 O O . ASN A 1 79 ? -16.946 10.139 21.680 1.00 89.25 79 ASN A O 1
ATOM 629 N N . ASP A 1 80 ? -14.812 10.812 21.733 1.00 89.19 80 ASP A N 1
ATOM 630 C CA . ASP A 1 80 ? -14.856 11.417 20.401 1.00 89.19 80 ASP A CA 1
ATOM 631 C C . ASP A 1 80 ? -15.000 10.362 19.286 1.00 89.19 80 ASP A C 1
ATOM 633 O O . ASP A 1 80 ? -15.428 10.681 18.170 1.00 89.19 80 ASP A O 1
ATOM 637 N N . TYR A 1 81 ? -14.683 9.105 19.602 1.00 92.00 81 TYR A N 1
ATOM 638 C CA . TYR A 1 81 ? -14.740 7.946 18.714 1.00 92.00 81 TYR A CA 1
ATOM 639 C C . TYR A 1 81 ? -15.876 6.982 19.075 1.00 92.00 81 TYR A C 1
ATOM 641 O O . TYR A 1 81 ? -15.902 5.857 18.587 1.00 92.00 81 TYR A O 1
ATOM 649 N N . LYS A 1 82 ? -16.856 7.421 19.879 1.00 91.69 82 LYS A N 1
ATOM 650 C CA . LYS A 1 82 ? -18.010 6.601 20.283 1.00 91.69 82 LYS A CA 1
ATOM 651 C C . LYS A 1 82 ? -18.698 5.915 19.096 1.00 91.69 82 LYS A C 1
ATOM 653 O O . LYS A 1 82 ? -19.060 4.747 19.203 1.00 91.69 82 LYS A O 1
ATOM 658 N N . ASP A 1 83 ? -18.878 6.627 17.987 1.00 90.31 83 ASP A N 1
ATOM 659 C CA . ASP A 1 83 ? -19.562 6.090 16.803 1.00 90.31 83 ASP A CA 1
ATOM 660 C C . ASP A 1 83 ? -18.793 4.914 16.188 1.00 90.31 83 ASP A C 1
ATOM 662 O O . ASP A 1 83 ? -19.411 3.956 15.744 1.00 90.31 83 ASP A O 1
ATOM 666 N N . VAL A 1 84 ? -17.457 4.940 16.249 1.00 91.31 84 VAL A N 1
ATOM 667 C CA . VAL A 1 84 ? -16.610 3.805 15.857 1.00 91.31 84 VAL A CA 1
ATOM 668 C C . VAL A 1 84 ? -16.790 2.667 16.857 1.00 91.31 84 VAL A C 1
ATOM 670 O O . VAL A 1 84 ? -17.211 1.581 16.491 1.00 91.31 84 VAL A O 1
ATOM 673 N N . LEU A 1 85 ? -16.560 2.933 18.145 1.00 92.00 85 LEU A N 1
ATOM 674 C CA . LEU A 1 85 ? -16.547 1.905 19.196 1.00 92.00 85 LEU A CA 1
ATOM 675 C C . LEU A 1 85 ? -17.883 1.170 19.356 1.00 92.00 85 LEU A C 1
ATOM 677 O O . LEU A 1 85 ? -17.914 0.026 19.795 1.00 92.00 85 LEU A O 1
ATOM 681 N N . THR A 1 86 ? -18.988 1.834 19.016 1.00 91.00 86 THR A N 1
ATOM 682 C CA . THR A 1 86 ? -20.338 1.264 19.124 1.00 91.00 86 THR A CA 1
ATOM 683 C C . THR A 1 86 ? -20.922 0.827 17.781 1.00 91.00 86 THR A C 1
ATOM 685 O O . THR A 1 86 ? -21.800 -0.034 17.761 1.00 91.00 86 THR A O 1
ATOM 688 N N . GLY A 1 87 ? -20.456 1.410 16.673 1.00 90.50 87 GLY A N 1
ATOM 689 C CA . GLY A 1 87 ? -21.009 1.221 15.331 1.00 90.50 87 GLY A CA 1
ATOM 690 C C . GLY A 1 87 ? -20.170 0.359 14.387 1.00 90.50 87 GLY A C 1
ATOM 691 O O . GLY A 1 87 ? -20.668 0.052 13.306 1.00 90.50 87 GLY A O 1
ATOM 692 N N . PHE A 1 88 ? -18.956 -0.039 14.784 1.00 93.44 88 PHE A N 1
ATOM 693 C CA . PHE A 1 88 ? -18.066 -0.883 13.981 1.00 93.44 88 PHE A CA 1
ATOM 694 C C . PHE A 1 88 ? -18.756 -2.180 13.543 1.00 93.44 88 PHE A C 1
ATOM 696 O O . PHE A 1 88 ? -19.369 -2.884 14.359 1.00 93.44 88 PHE A O 1
ATOM 703 N N . LYS A 1 89 ? -18.643 -2.508 12.256 1.00 93.06 89 LYS A N 1
ATOM 704 C CA . LYS A 1 89 ? -19.210 -3.720 11.665 1.00 93.06 89 LYS A CA 1
ATOM 705 C C . LYS A 1 89 ? -18.292 -4.903 11.911 1.00 93.06 89 LYS A C 1
ATOM 707 O O . LYS A 1 89 ? -17.221 -5.025 11.328 1.00 93.06 89 LYS A O 1
ATOM 712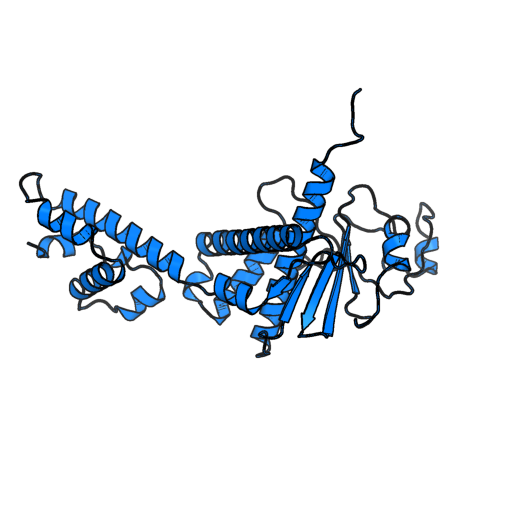 N N . GLU A 1 90 ? -18.733 -5.806 12.774 1.00 92.31 90 GLU A N 1
ATOM 713 C CA . GLU A 1 90 ? -17.969 -6.997 13.151 1.00 92.31 90 GLU A CA 1
ATOM 714 C C . GLU A 1 90 ? -18.271 -8.238 12.306 1.00 92.31 90 GLU A C 1
ATOM 716 O O . GLU A 1 90 ? -17.559 -9.236 12.403 1.00 92.31 90 GLU A O 1
ATOM 721 N N . ASP A 1 91 ? -19.312 -8.181 11.474 1.00 90.06 91 ASP A N 1
ATOM 722 C CA . ASP A 1 91 ? -19.730 -9.312 10.655 1.00 90.06 91 ASP A CA 1
ATOM 723 C C . ASP A 1 91 ? -18.615 -9.709 9.679 1.00 90.06 91 ASP A C 1
ATOM 725 O O . ASP A 1 91 ? -18.147 -8.894 8.876 1.00 90.06 91 ASP A O 1
ATOM 729 N N . GLY A 1 92 ? -18.207 -10.977 9.761 1.00 88.88 92 GLY A N 1
ATOM 730 C CA . GLY A 1 92 ? -17.226 -11.582 8.862 1.00 88.88 92 GLY A CA 1
ATOM 731 C C . GLY A 1 92 ? -15.762 -11.235 9.141 1.00 88.88 92 GLY A C 1
ATOM 732 O O . GLY A 1 92 ? -14.937 -11.601 8.314 1.00 88.88 92 GLY A O 1
ATOM 733 N N . VAL A 1 93 ? -15.435 -10.572 10.262 1.00 94.25 93 VAL A N 1
ATOM 734 C CA . VAL A 1 93 ? -14.051 -10.223 10.639 1.00 94.25 93 VAL A CA 1
ATOM 735 C C . VAL A 1 93 ? -13.720 -10.636 12.077 1.00 94.25 93 VAL A C 1
ATOM 737 O O . VAL A 1 93 ? -14.494 -10.416 13.020 1.00 94.25 93 VAL A O 1
ATOM 740 N N . GLU A 1 94 ? -12.539 -11.224 12.264 1.00 95.06 94 GLU A N 1
ATOM 741 C CA . GLU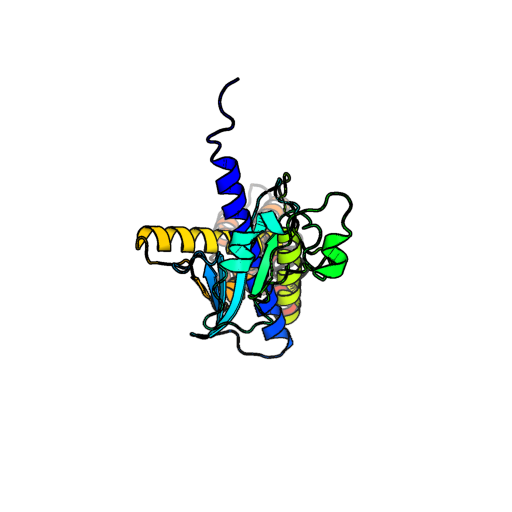 A 1 94 ? -12.061 -11.649 13.580 1.00 95.06 94 GLU A CA 1
ATOM 742 C C . GLU A 1 94 ? -11.912 -10.472 14.553 1.00 95.06 94 GLU A C 1
ATOM 744 O O . GLU A 1 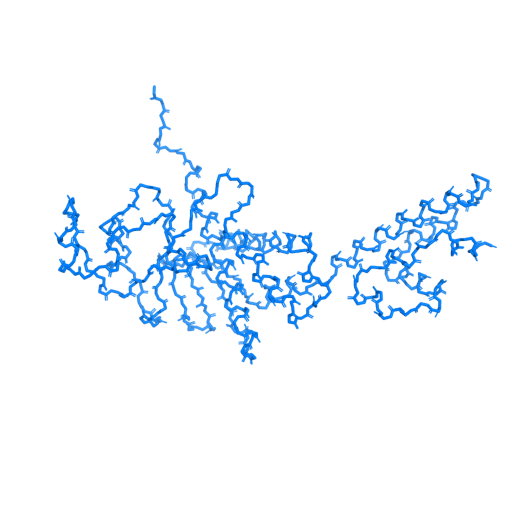94 ? -11.579 -9.354 14.164 1.00 95.06 94 GLU A O 1
ATOM 749 N N . GLU A 1 95 ? -12.113 -10.722 15.851 1.00 93.62 95 GLU A N 1
ATOM 750 C CA . GLU A 1 95 ? -11.956 -9.710 16.912 1.00 93.62 95 GLU A CA 1
ATOM 751 C C . GLU A 1 95 ? -10.564 -9.077 16.927 1.00 93.62 95 GLU A C 1
ATOM 753 O O . GLU A 1 95 ? -10.404 -7.921 17.314 1.00 93.62 95 GLU A O 1
ATOM 758 N N . ASN A 1 96 ? -9.548 -9.819 16.480 1.00 94.50 96 ASN A N 1
ATOM 759 C CA . ASN A 1 96 ? -8.183 -9.332 16.495 1.00 94.50 96 ASN A CA 1
ATOM 760 C C . ASN A 1 96 ? -7.812 -8.419 15.326 1.00 94.50 96 ASN A C 1
ATOM 762 O O . ASN A 1 96 ? -6.789 -7.739 15.449 1.00 94.50 96 ASN A O 1
ATOM 766 N N . SER A 1 97 ? -8.662 -8.344 14.299 1.00 96.75 97 SER A N 1
ATOM 767 C CA . SER A 1 97 ? -8.390 -7.694 13.013 1.00 96.75 97 SER A CA 1
ATOM 768 C C . SER A 1 97 ? -9.301 -6.486 12.750 1.00 96.75 97 SER A C 1
ATOM 770 O O . SER A 1 97 ? -9.697 -6.215 11.615 1.00 96.75 97 SER A O 1
ATOM 772 N N . ARG A 1 98 ? -9.667 -5.768 13.819 1.00 97.00 98 ARG A N 1
ATOM 773 C CA . ARG A 1 98 ? -10.571 -4.608 13.803 1.00 97.00 98 ARG A CA 1
ATOM 774 C C . ARG A 1 98 ? -9.809 -3.360 14.206 1.00 97.00 98 ARG A C 1
ATOM 776 O O . ARG A 1 98 ? -9.407 -3.228 15.364 1.00 97.00 98 ARG A O 1
ATOM 783 N N . TYR A 1 99 ? -9.623 -2.437 13.272 1.00 97.44 99 TYR A N 1
ATOM 784 C CA . TYR A 1 99 ? -8.687 -1.336 13.451 1.00 97.44 99 TYR A CA 1
ATOM 785 C C . TYR A 1 99 ? -9.329 0.034 13.270 1.00 97.44 99 TYR A C 1
ATOM 787 O O . TYR A 1 99 ? -10.159 0.266 12.392 1.00 97.44 99 TYR A O 1
ATOM 795 N N . LEU A 1 100 ? -8.880 0.970 14.096 1.00 96.19 100 LEU A N 1
ATOM 796 C CA . LEU A 1 100 ? -9.123 2.393 13.971 1.00 96.19 100 LEU A CA 1
ATOM 797 C C . LEU A 1 100 ? -7.791 3.100 13.708 1.00 96.19 100 LEU A C 1
ATOM 799 O O . LEU A 1 100 ? -6.853 3.025 14.501 1.00 96.19 100 LEU A O 1
ATOM 803 N N . HIS A 1 101 ? -7.741 3.837 12.609 1.00 95.81 101 HIS A N 1
ATOM 804 C CA . HIS A 1 101 ? -6.658 4.738 12.258 1.00 95.81 101 HIS A CA 1
ATOM 805 C C . HIS A 1 101 ? -7.051 6.160 12.652 1.00 95.81 101 HIS A C 1
ATOM 807 O O . HIS A 1 101 ? -8.080 6.686 12.214 1.00 95.81 101 HIS A O 1
ATOM 813 N N . THR A 1 102 ? -6.214 6.805 13.459 1.00 94.19 102 THR A N 1
ATOM 814 C CA . THR A 1 102 ? -6.377 8.207 13.848 1.00 94.19 102 THR A CA 1
ATOM 815 C C . THR A 1 102 ? -5.173 9.031 13.416 1.00 94.19 102 THR A C 1
ATOM 817 O O . THR A 1 102 ? -4.085 8.508 13.175 1.00 94.19 102 THR A O 1
ATOM 820 N N . ILE A 1 103 ? -5.367 10.348 13.328 1.00 91.38 103 ILE A N 1
ATOM 821 C CA . ILE A 1 103 ? -4.308 11.303 12.960 1.00 91.38 103 ILE A CA 1
ATOM 822 C C . ILE A 1 103 ? -3.675 12.007 14.164 1.00 91.38 103 ILE A C 1
ATOM 824 O O . ILE A 1 103 ? -2.937 12.977 14.011 1.00 91.38 103 ILE A O 1
ATOM 828 N N . CYS A 1 104 ? -4.043 11.579 15.366 1.00 90.19 104 CYS A N 1
ATOM 829 C CA . CYS A 1 104 ? -3.507 12.049 16.631 1.00 90.19 104 CYS A CA 1
ATOM 830 C C . CYS A 1 104 ? -3.765 11.003 17.713 1.00 90.19 104 CYS A C 1
ATOM 832 O O . CYS A 1 104 ? -4.699 10.203 17.604 1.00 90.19 104 CYS A O 1
ATOM 834 N N . ASP A 1 105 ? -2.963 11.067 18.769 1.00 91.25 105 ASP A N 1
ATOM 835 C CA . ASP A 1 105 ? -3.114 10.219 19.945 1.00 91.25 105 ASP A CA 1
ATOM 836 C C . ASP A 1 105 ? -4.515 10.330 20.578 1.00 91.25 105 ASP A C 1
ATOM 838 O O . ASP A 1 105 ? -5.116 11.414 20.620 1.00 91.25 105 ASP A O 1
ATOM 842 N N . VAL A 1 106 ? -5.030 9.197 21.067 1.00 91.81 106 VAL A N 1
ATOM 843 C CA . VAL A 1 106 ? -6.354 9.087 21.692 1.00 91.81 106 VAL A CA 1
ATOM 844 C C . VAL A 1 106 ? -6.195 8.727 23.161 1.00 91.81 106 VAL A C 1
ATOM 846 O O . VAL A 1 106 ? -5.968 7.578 23.539 1.00 91.81 106 VAL A O 1
ATOM 849 N N . ILE A 1 107 ? -6.383 9.732 24.010 1.00 89.81 107 ILE A N 1
ATOM 850 C CA . ILE A 1 107 ? -6.214 9.612 25.452 1.00 89.81 107 ILE A CA 1
ATOM 851 C C . ILE A 1 107 ? -7.210 8.590 26.001 1.00 89.81 107 ILE A C 1
ATOM 853 O O . ILE A 1 107 ? -8.432 8.737 25.868 1.00 89.81 107 ILE A O 1
ATOM 857 N N . GLY A 1 108 ? -6.657 7.581 26.670 1.00 88.62 108 GLY A N 1
ATOM 858 C CA . GLY A 1 108 ? -7.414 6.573 27.397 1.00 88.62 108 GLY A CA 1
ATOM 859 C C . GLY A 1 108 ? -7.985 5.445 26.542 1.00 88.62 108 GLY A C 1
ATOM 860 O O . GLY A 1 108 ? -8.844 4.729 27.040 1.00 88.62 108 GLY A O 1
ATOM 861 N N . PHE A 1 109 ? -7.545 5.276 25.288 1.00 91.38 109 PHE A N 1
ATOM 862 C CA . PHE A 1 109 ? -8.068 4.218 24.413 1.00 91.38 109 PHE A CA 1
ATOM 863 C C . PHE A 1 109 ? -7.813 2.800 24.929 1.00 91.38 109 PHE A C 1
ATOM 865 O O . PHE A 1 109 ? -8.677 1.939 24.809 1.00 91.38 109 PHE A O 1
ATOM 872 N N . GLU A 1 110 ? -6.651 2.574 25.534 1.00 88.38 110 GLU A N 1
ATOM 873 C CA . GLU A 1 110 ? -6.227 1.253 26.018 1.00 88.38 110 GLU A CA 1
ATOM 874 C C . GLU A 1 110 ? -6.350 1.099 27.537 1.00 88.38 110 GLU A C 1
ATOM 876 O O . GLU A 1 110 ? -5.876 0.116 28.098 1.00 88.38 110 GLU A O 1
ATOM 881 N N . LEU A 1 111 ? -6.955 2.078 28.215 1.00 90.94 111 LEU A N 1
ATOM 882 C CA . LEU A 1 111 ? -7.141 2.026 29.661 1.00 90.94 111 LEU A CA 1
ATOM 883 C C . LEU A 1 111 ? -8.366 1.184 30.018 1.00 90.94 111 LEU A C 1
ATOM 885 O O . LEU A 1 111 ? -9.406 1.273 29.361 1.00 90.94 111 LEU A O 1
ATOM 889 N N . SER A 1 112 ? -8.263 0.436 31.116 1.00 90.19 112 SER A N 1
ATOM 890 C CA . SER A 1 112 ? -9.437 -0.149 31.771 1.00 90.19 112 SER A CA 1
ATOM 891 C C . SER A 1 112 ? -10.407 0.942 32.239 1.00 90.19 112 SER A C 1
ATOM 893 O O . SER A 1 112 ? -10.033 2.108 32.399 1.00 90.19 112 SER A O 1
ATOM 895 N N . GLU A 1 113 ? -11.668 0.582 32.491 1.00 90.75 113 GLU A N 1
ATOM 896 C CA . GLU A 1 113 ? -12.652 1.542 33.004 1.00 90.75 113 GLU A CA 1
ATOM 897 C C . GLU A 1 113 ? -12.198 2.155 34.342 1.00 90.75 113 GLU A C 1
ATOM 899 O O . GLU A 1 113 ? -12.414 3.346 34.591 1.00 90.75 113 GLU A O 1
ATOM 904 N N . GLU A 1 114 ? -11.548 1.361 35.195 1.00 91.25 114 GLU A N 1
ATOM 905 C CA . GLU A 1 114 ? -10.970 1.796 36.465 1.00 91.25 114 GLU A CA 1
ATOM 906 C C . GLU A 1 114 ? -9.873 2.843 36.256 1.00 91.25 114 GLU A C 1
ATOM 908 O O . GLU A 1 114 ? -9.948 3.928 36.830 1.00 91.25 114 GLU A O 1
ATOM 913 N N . GLU A 1 115 ? -8.889 2.561 35.401 1.00 91.44 115 GLU A N 1
ATOM 914 C CA . GLU A 1 115 ? -7.789 3.489 35.105 1.00 91.44 115 GLU A CA 1
ATOM 915 C C . GLU A 1 115 ? -8.284 4.755 34.398 1.00 91.44 115 GLU A C 1
ATOM 917 O O . GLU A 1 115 ? -7.811 5.861 34.665 1.00 91.44 115 GLU A O 1
ATOM 922 N N . PHE A 1 116 ? -9.279 4.620 33.521 1.00 91.06 116 PHE A N 1
ATOM 923 C CA . PHE A 1 116 ? -9.848 5.740 32.782 1.00 91.06 116 PHE A CA 1
ATOM 924 C C . PHE A 1 116 ? -10.530 6.757 33.708 1.00 91.06 116 PHE A C 1
ATOM 926 O O . PHE A 1 116 ? -10.447 7.968 33.482 1.00 91.06 116 PHE A O 1
ATOM 933 N N . LYS A 1 117 ? -11.187 6.288 34.779 1.00 89.50 117 LYS A N 1
ATOM 934 C CA . LYS A 1 117 ? -11.842 7.151 35.781 1.00 89.50 117 LYS A CA 1
ATOM 935 C C . LYS A 1 117 ? -10.857 8.028 36.559 1.00 89.50 117 LYS A C 1
ATOM 937 O O . LYS A 1 117 ? -11.265 9.088 37.041 1.00 89.50 117 LYS A O 1
ATOM 942 N N . GLU A 1 118 ? -9.587 7.636 36.626 1.00 91.44 118 GLU A N 1
ATOM 943 C CA . GLU A 1 118 ? -8.521 8.381 37.306 1.00 91.44 118 GLU A CA 1
ATOM 944 C C . GLU A 1 118 ? -7.920 9.514 36.448 1.00 91.44 118 GLU A C 1
ATOM 946 O O . GLU A 1 118 ? -7.110 10.306 36.936 1.00 91.44 118 GLU A O 1
ATOM 951 N N . LEU A 1 119 ? -8.324 9.656 35.177 1.00 89.38 119 LEU A N 1
ATOM 952 C CA . LEU A 1 119 ? -7.803 10.707 34.299 1.00 89.38 119 LEU A CA 1
ATOM 953 C C . LEU A 1 119 ? -8.148 12.129 34.812 1.00 89.38 119 LEU A C 1
ATOM 955 O O . LEU A 1 119 ? -9.301 12.403 35.170 1.00 89.38 119 LEU A O 1
ATOM 959 N N . PRO A 1 120 ? -7.200 13.093 34.752 1.00 80.06 120 PRO A N 1
ATOM 960 C CA . PRO A 1 120 ? -7.287 14.406 35.417 1.00 80.06 120 PRO A CA 1
ATOM 961 C C . PRO A 1 120 ? -8.396 15.349 34.913 1.00 80.06 120 PRO A C 1
ATOM 963 O O . PRO A 1 120 ? -8.604 16.419 35.483 1.00 80.06 120 PRO A O 1
ATOM 966 N N . TYR A 1 121 ? -9.152 14.950 33.888 1.00 80.31 121 TYR A N 1
ATOM 967 C CA . TYR A 1 121 ? -10.252 15.726 33.306 1.00 80.31 121 TYR A CA 1
ATOM 968 C C . TYR A 1 121 ? -11.583 14.968 33.269 1.00 80.31 121 TYR A C 1
ATOM 970 O O . TYR A 1 121 ? -12.546 15.473 32.695 1.00 80.31 121 TYR A O 1
ATOM 978 N N . LYS A 1 122 ? -11.635 13.770 33.875 1.00 78.88 122 LYS A N 1
ATOM 979 C CA . LYS A 1 122 ? -12.802 12.871 33.906 1.00 78.88 122 LYS A CA 1
ATOM 980 C C . LYS A 1 122 ? -13.560 12.827 32.568 1.00 78.88 122 LYS A C 1
ATOM 982 O O . LYS A 1 122 ? -14.761 13.121 32.541 1.00 78.88 122 LYS A O 1
ATOM 987 N N . PRO A 1 123 ? -12.874 12.521 31.446 1.00 82.81 123 PRO A N 1
ATOM 988 C CA . PRO A 1 123 ? -13.553 12.326 30.173 1.00 82.81 123 PRO A CA 1
ATOM 989 C C . PRO A 1 123 ? -14.623 11.234 30.305 1.00 82.81 123 PRO A C 1
ATOM 991 O O . PRO A 1 123 ? -14.635 10.444 31.249 1.00 82.81 123 PRO A O 1
ATOM 994 N N . LYS A 1 124 ? -15.565 11.192 29.362 1.00 88.25 124 LYS A N 1
ATOM 995 C CA . LYS A 1 124 ? -16.606 10.163 29.368 1.00 88.25 124 LYS A CA 1
ATOM 996 C C . LYS A 1 124 ? -16.028 8.837 28.869 1.00 88.25 124 LYS A C 1
ATOM 998 O O . LYS A 1 124 ? -15.515 8.784 27.754 1.00 88.25 124 LYS A O 1
ATOM 1003 N N . PHE A 1 125 ? -16.152 7.787 29.676 1.00 90.69 125 PHE A N 1
ATOM 1004 C CA . PHE A 1 125 ? -15.799 6.429 29.268 1.00 90.69 125 PHE A CA 1
ATOM 1005 C C . PHE A 1 125 ? -16.830 5.877 28.278 1.00 90.69 125 PHE A C 1
ATOM 1007 O O . PHE A 1 125 ? -18.035 6.094 28.448 1.00 90.69 125 PHE A O 1
ATOM 1014 N N . ILE A 1 126 ? -16.351 5.171 27.256 1.00 91.12 126 ILE A N 1
ATOM 1015 C CA . ILE A 1 126 ? -17.161 4.439 26.284 1.00 91.12 126 ILE A CA 1
ATOM 1016 C C . ILE A 1 126 ? -16.636 3.005 26.248 1.00 91.12 126 ILE A C 1
ATOM 1018 O O . ILE A 1 126 ? -15.439 2.815 26.060 1.00 91.12 126 ILE A O 1
ATOM 1022 N N . SER A 1 127 ? -17.522 2.019 26.408 1.00 91.12 127 SER A N 1
ATOM 1023 C CA . SER A 1 127 ? -17.139 0.610 26.279 1.00 91.12 127 SER A CA 1
ATOM 1024 C C . SER A 1 127 ? -16.724 0.286 24.845 1.00 91.12 127 SER A C 1
ATOM 1026 O O . SER A 1 127 ? -17.327 0.788 23.892 1.00 91.12 127 SER A O 1
ATOM 1028 N N . ASN A 1 128 ? -15.719 -0.572 24.702 1.00 92.31 128 ASN A N 1
ATOM 1029 C CA . ASN A 1 128 ? -15.247 -1.091 23.423 1.00 92.31 128 ASN A CA 1
ATOM 1030 C C . ASN A 1 128 ? -15.738 -2.530 23.224 1.00 92.31 128 ASN A C 1
ATOM 1032 O O . ASN A 1 128 ? -14.950 -3.465 23.106 1.00 92.31 128 ASN A O 1
ATOM 1036 N N . ASP A 1 129 ? -17.059 -2.702 23.185 1.00 91.31 129 ASP A N 1
ATOM 1037 C CA . ASP A 1 129 ? -17.689 -4.024 23.043 1.00 91.31 129 ASP A CA 1
ATOM 1038 C C . ASP A 1 129 ? -17.365 -4.686 21.689 1.00 91.31 129 ASP A C 1
ATOM 1040 O O . ASP A 1 129 ? -17.609 -5.874 21.501 1.00 91.31 129 ASP A O 1
ATOM 1044 N N . LYS A 1 130 ? -16.833 -3.912 20.733 1.00 93.00 130 LYS A N 1
ATOM 1045 C CA . LYS A 1 130 ? -16.470 -4.353 19.383 1.00 93.00 130 LYS A CA 1
ATOM 1046 C C . LYS A 1 130 ? -15.008 -4.774 19.236 1.00 93.00 130 LYS A C 1
ATOM 1048 O O . LYS A 1 130 ? -14.632 -5.179 18.137 1.00 93.00 130 LYS A O 1
ATOM 1053 N N . ASN A 1 131 ? -14.203 -4.714 20.303 1.00 94.31 131 ASN A N 1
ATOM 1054 C CA . ASN A 1 131 ? -12.773 -5.055 20.293 1.00 94.31 131 ASN A CA 1
ATOM 1055 C C . ASN A 1 131 ? -11.957 -4.278 19.237 1.00 94.31 131 ASN A C 1
ATOM 1057 O O . ASN A 1 131 ? -10.995 -4.795 18.674 1.00 94.31 131 ASN A O 1
ATOM 1061 N N . VAL A 1 132 ? -12.329 -3.024 18.959 1.00 95.38 132 VAL A N 1
ATOM 1062 C CA . VAL A 1 132 ? -11.605 -2.167 18.006 1.00 95.38 132 VAL A CA 1
ATOM 1063 C C . VAL A 1 132 ? -10.271 -1.738 18.610 1.00 95.38 132 VAL A C 1
ATOM 1065 O O . VAL A 1 132 ? -10.224 -1.297 19.756 1.00 95.38 132 VAL A O 1
ATOM 1068 N N . LYS A 1 133 ? -9.188 -1.814 17.843 1.00 95.94 133 LYS A N 1
ATOM 1069 C CA . LYS A 1 133 ? -7.833 -1.457 18.285 1.00 95.94 133 LYS A CA 1
ATOM 1070 C C . LYS A 1 133 ? -7.344 -0.220 17.548 1.00 95.94 133 LYS A C 1
ATOM 1072 O O . LYS A 1 133 ? -7.670 -0.037 16.378 1.00 95.94 133 LYS A O 1
ATOM 1077 N N . LEU A 1 134 ? -6.523 0.607 18.191 1.00 96.19 134 LEU A N 1
ATOM 1078 C CA . LEU A 1 134 ? -5.746 1.586 17.431 1.00 96.19 134 LEU A CA 1
ATOM 1079 C C . LEU A 1 134 ? -4.705 0.845 16.594 1.00 96.19 134 LEU A C 1
ATOM 1081 O O . LEU A 1 134 ? -4.042 -0.066 17.092 1.00 96.19 134 LEU A O 1
ATOM 1085 N N . TYR A 1 135 ? -4.577 1.225 15.328 1.00 97.00 135 TYR A N 1
ATOM 1086 C CA . TYR A 1 135 ? -3.559 0.647 14.462 1.00 97.00 135 TYR A CA 1
ATOM 1087 C C . TYR A 1 135 ? -2.169 1.166 14.851 1.00 97.00 135 TYR A C 1
ATOM 1089 O O . TYR A 1 135 ? -1.951 2.378 14.901 1.00 97.00 135 TYR A O 1
ATOM 1097 N N . GLU A 1 136 ? -1.232 0.253 15.099 1.00 96.75 136 GLU A N 1
ATOM 1098 C CA . GLU A 1 136 ? 0.170 0.570 15.368 1.00 96.75 136 GLU A CA 1
ATOM 1099 C C . GLU A 1 136 ? 0.966 0.584 14.057 1.00 96.75 136 GLU A C 1
ATOM 1101 O O . GLU A 1 136 ? 1.024 -0.407 13.326 1.00 96.75 136 GLU A O 1
ATOM 1106 N N . TYR A 1 137 ? 1.540 1.740 13.736 1.00 96.50 137 TYR A N 1
ATOM 1107 C CA . TYR A 1 137 ? 2.334 1.960 12.532 1.00 96.50 137 TYR A CA 1
ATOM 1108 C C . TYR A 1 137 ? 3.791 1.501 12.725 1.00 96.50 137 TYR A C 1
ATOM 1110 O O . TYR A 1 137 ? 4.222 1.291 13.859 1.00 96.50 137 TYR A O 1
ATOM 1118 N N . PRO A 1 138 ? 4.587 1.368 11.643 1.00 95.81 138 PRO A N 1
ATOM 1119 C CA . PRO A 1 138 ? 5.971 0.886 11.729 1.00 95.81 138 PRO A CA 1
ATOM 1120 C C . PRO A 1 138 ? 6.904 1.706 12.637 1.00 95.81 138 PRO A C 1
ATOM 1122 O O . PRO A 1 138 ? 7.932 1.201 13.079 1.00 95.81 138 PRO A O 1
ATOM 1125 N N . ASP A 1 139 ? 6.563 2.963 12.933 1.00 93.94 139 ASP A N 1
ATOM 1126 C CA . ASP A 1 139 ? 7.295 3.820 13.874 1.00 93.94 139 ASP A CA 1
ATOM 1127 C C . ASP A 1 139 ? 6.906 3.593 15.352 1.00 93.94 139 ASP A C 1
ATOM 1129 O O . ASP A 1 139 ? 7.379 4.315 16.232 1.00 93.94 139 ASP A O 1
ATOM 1133 N N . GLY A 1 140 ? 6.042 2.610 15.631 1.00 94.75 140 GLY A N 1
ATOM 1134 C CA . GLY A 1 140 ? 5.504 2.296 16.957 1.00 94.75 140 GLY A CA 1
ATOM 1135 C C . GLY A 1 140 ? 4.414 3.263 17.429 1.00 94.75 140 GLY A C 1
ATOM 1136 O O . GLY A 1 140 ? 3.912 3.131 18.547 1.00 94.75 140 GLY A O 1
ATOM 1137 N N . CYS A 1 141 ? 4.031 4.256 16.617 1.00 93.94 141 CYS A N 1
ATOM 1138 C CA . CYS A 1 141 ? 2.952 5.173 16.964 1.00 93.94 141 CYS A CA 1
ATOM 1139 C C . CYS A 1 141 ? 1.590 4.538 16.660 1.00 93.94 141 CYS A C 1
ATOM 1141 O O . CYS A 1 141 ? 1.392 3.904 15.627 1.00 93.94 141 CYS A O 1
ATOM 1143 N N . LYS A 1 142 ? 0.601 4.783 17.527 1.00 94.94 142 LYS A N 1
ATOM 1144 C CA . LYS A 1 142 ? -0.796 4.326 17.353 1.00 94.94 142 LYS A CA 1
ATOM 1145 C C . LYS A 1 142 ? -1.688 5.333 16.618 1.00 94.94 142 LYS A C 1
ATOM 1147 O O . LYS A 1 142 ? -2.911 5.321 16.731 1.00 94.94 142 LYS A O 1
ATOM 1152 N N . TYR A 1 143 ? -1.051 6.258 15.910 1.00 93.12 143 TYR A N 1
ATOM 1153 C CA . TYR A 1 143 ? -1.669 7.307 15.114 1.00 93.12 143 TYR A CA 1
ATOM 1154 C C . TYR A 1 143 ? -0.706 7.722 14.000 1.00 93.12 143 TYR A C 1
ATOM 1156 O O . TYR A 1 143 ? 0.509 7.591 14.142 1.00 93.12 143 TYR A O 1
ATOM 1164 N N . CYS A 1 144 ? -1.238 8.271 12.910 1.00 91.69 144 CYS A N 1
ATOM 1165 C CA . CYS A 1 144 ? -0.428 8.819 11.830 1.00 91.69 144 CYS A CA 1
ATOM 1166 C C . CYS A 1 144 ? -0.921 10.206 11.419 1.00 91.69 144 CYS A C 1
ATOM 1168 O O . CYS A 1 144 ? -1.957 10.358 10.778 1.00 91.69 144 CYS A O 1
ATOM 1170 N N . ASP A 1 145 ? -0.139 11.225 11.759 1.00 87.50 145 ASP A N 1
ATOM 1171 C CA . ASP A 1 145 ? -0.453 12.628 11.491 1.00 87.50 145 ASP A CA 1
ATOM 1172 C C . ASP A 1 145 ? -0.702 12.905 10.002 1.00 87.50 145 ASP A C 1
ATOM 1174 O O . ASP A 1 145 ? -0.033 12.357 9.120 1.00 87.50 145 ASP A O 1
ATOM 1178 N N . LEU A 1 146 ? -1.601 13.850 9.712 1.00 83.81 146 LEU A N 1
ATOM 1179 C CA . LEU A 1 146 ? -1.696 14.416 8.366 1.00 83.81 146 LEU A CA 1
ATOM 1180 C C . LEU A 1 146 ? -0.422 15.202 8.049 1.00 83.81 146 LEU A C 1
ATOM 1182 O O . LEU A 1 146 ? -0.013 16.077 8.815 1.00 83.81 146 LEU A O 1
ATOM 1186 N N . SER A 1 147 ? 0.166 14.935 6.886 1.00 70.50 147 SER A N 1
ATOM 1187 C CA . SER A 1 147 ? 1.308 15.705 6.403 1.00 70.50 147 SER A CA 1
ATOM 1188 C C . SER A 1 147 ? 0.868 17.049 5.832 1.00 70.50 147 SER A C 1
ATOM 1190 O O . SER A 1 147 ? -0.090 17.128 5.066 1.00 70.50 147 SER A O 1
ATOM 1192 N N . ASN A 1 148 ? 1.594 18.109 6.195 1.00 61.44 148 ASN A N 1
ATOM 1193 C CA . ASN A 1 148 ? 1.495 19.422 5.550 1.00 61.44 148 ASN A CA 1
ATOM 1194 C C . ASN A 1 148 ? 2.640 19.647 4.538 1.00 61.44 148 ASN A C 1
ATOM 1196 O O . ASN A 1 148 ? 2.796 20.758 4.034 1.00 61.44 148 ASN A O 1
ATOM 1200 N N . VAL A 1 149 ? 3.474 18.631 4.289 1.00 61.34 149 VAL A N 1
ATOM 1201 C CA . VAL A 1 149 ? 4.588 18.668 3.330 1.00 61.34 149 VAL A CA 1
ATOM 1202 C C . VAL A 1 149 ? 4.315 17.700 2.175 1.00 61.34 149 VAL A C 1
ATOM 1204 O O . VAL A 1 149 ? 3.374 16.913 2.231 1.00 61.34 149 VAL A O 1
ATOM 1207 N N . SER A 1 150 ? 5.105 17.776 1.102 1.00 61.81 150 SER A N 1
ATOM 1208 C CA . SER A 1 150 ? 4.869 17.016 -0.137 1.00 61.81 150 SER A CA 1
ATOM 1209 C C . SER A 1 150 ? 4.893 15.492 0.030 1.00 61.81 150 SER A C 1
ATOM 1211 O O . SER A 1 150 ? 4.403 14.792 -0.848 1.00 61.81 150 SER A O 1
ATOM 1213 N N . GLU A 1 151 ? 5.460 14.986 1.126 1.00 71.56 151 GLU A N 1
ATOM 1214 C CA . GLU A 1 151 ? 5.551 13.560 1.434 1.00 71.56 151 GLU A CA 1
ATOM 1215 C C . GLU A 1 151 ? 4.975 13.275 2.828 1.00 71.56 151 GLU A C 1
ATOM 1217 O O . GLU A 1 151 ? 5.263 13.993 3.791 1.00 71.56 151 GLU A O 1
ATOM 1222 N N . SER A 1 152 ? 4.108 12.270 2.949 1.00 85.06 152 SER A N 1
ATOM 1223 C CA . SER A 1 152 ? 3.525 11.884 4.240 1.00 85.06 152 SER A CA 1
ATOM 1224 C C . SER A 1 152 ? 4.330 10.796 4.950 1.00 85.06 152 SER A C 1
ATOM 1226 O O . SER A 1 152 ? 5.096 10.075 4.320 1.00 85.06 152 SER A O 1
ATOM 1228 N N . LYS A 1 153 ? 4.128 10.633 6.266 1.00 89.88 153 LYS A N 1
ATOM 1229 C CA . LYS A 1 153 ? 4.679 9.480 7.004 1.00 89.88 153 LYS A CA 1
ATOM 1230 C C . LYS A 1 153 ? 4.236 8.151 6.377 1.00 89.88 153 LYS A C 1
ATOM 1232 O O . LYS A 1 153 ? 5.046 7.244 6.236 1.00 89.88 153 LYS A O 1
ATOM 1237 N N . ILE A 1 154 ? 2.977 8.073 5.932 1.00 92.31 154 ILE A N 1
ATOM 1238 C CA . ILE A 1 154 ? 2.452 6.895 5.228 1.00 92.31 154 ILE A CA 1
ATOM 1239 C C . ILE A 1 154 ? 3.189 6.662 3.915 1.00 92.31 154 ILE A C 1
ATOM 1241 O O . ILE A 1 154 ? 3.465 5.515 3.587 1.00 92.31 154 ILE A O 1
ATOM 1245 N N . ASP A 1 155 ? 3.543 7.718 3.179 1.00 93.06 155 ASP A N 1
ATOM 1246 C CA . ASP A 1 155 ? 4.330 7.560 1.957 1.00 93.06 155 ASP A CA 1
ATOM 1247 C C . ASP A 1 155 ? 5.685 6.924 2.271 1.00 93.06 155 ASP A C 1
ATOM 1249 O O . ASP A 1 155 ? 6.092 6.009 1.563 1.00 93.06 155 ASP A O 1
ATOM 1253 N N . SER A 1 156 ? 6.350 7.340 3.353 1.00 93.75 156 SER A N 1
ATOM 1254 C CA . SER A 1 156 ? 7.593 6.703 3.796 1.00 93.75 156 SER A CA 1
ATOM 1255 C C . SER A 1 156 ? 7.384 5.226 4.150 1.00 93.75 156 SER A C 1
ATOM 1257 O O . SER A 1 156 ? 8.154 4.392 3.689 1.00 93.75 156 SER A O 1
ATOM 1259 N N . PHE A 1 157 ? 6.310 4.873 4.866 1.00 96.00 157 PHE A N 1
ATOM 1260 C CA . PHE A 1 157 ? 5.986 3.466 5.145 1.00 96.00 157 PHE A CA 1
ATOM 1261 C C . PHE A 1 157 ? 5.714 2.662 3.866 1.00 96.00 157 PHE A C 1
ATOM 1263 O O . PHE A 1 157 ? 6.241 1.567 3.709 1.00 96.00 157 PHE A O 1
ATOM 1270 N N . CYS A 1 158 ? 4.962 3.218 2.910 1.00 96.94 158 CYS A N 1
ATOM 1271 C CA . CYS A 1 158 ? 4.722 2.567 1.621 1.00 96.94 158 CYS A CA 1
ATOM 1272 C C . CYS A 1 158 ? 6.028 2.311 0.863 1.00 96.94 158 CYS A C 1
ATOM 1274 O O . CYS A 1 158 ? 6.181 1.262 0.247 1.00 96.94 158 CYS A O 1
ATOM 1276 N N . LYS A 1 159 ? 6.969 3.262 0.884 1.00 96.06 159 LYS A N 1
ATOM 1277 C CA . LYS A 1 159 ? 8.268 3.114 0.213 1.00 96.06 159 LYS A CA 1
ATOM 1278 C C . LYS A 1 159 ? 9.108 1.997 0.825 1.00 96.06 159 LYS A C 1
ATOM 1280 O O . LYS A 1 159 ? 9.724 1.247 0.073 1.00 96.06 159 LYS A O 1
ATOM 1285 N N . GLU A 1 160 ? 9.102 1.862 2.150 1.00 96.00 160 GLU A N 1
ATOM 1286 C CA . GLU A 1 160 ? 9.779 0.751 2.828 1.00 96.00 160 GLU A CA 1
ATOM 1287 C C . GLU A 1 160 ? 9.143 -0.603 2.473 1.00 96.00 160 GLU A C 1
ATOM 1289 O O . GLU A 1 160 ? 9.864 -1.559 2.192 1.00 96.00 160 GLU A O 1
ATOM 1294 N N . GLU A 1 161 ? 7.812 -0.693 2.376 1.00 97.12 161 GLU A N 1
ATOM 1295 C CA . GLU A 1 161 ? 7.156 -1.933 1.929 1.00 97.12 161 GLU A CA 1
ATOM 1296 C C . GLU A 1 161 ? 7.443 -2.256 0.454 1.00 97.12 161 GLU A C 1
ATOM 1298 O O . GLU A 1 161 ? 7.751 -3.398 0.116 1.00 97.12 161 GLU A O 1
ATOM 1303 N N . ILE A 1 162 ? 7.434 -1.252 -0.434 1.00 97.00 162 ILE A N 1
ATOM 1304 C CA . ILE A 1 162 ? 7.856 -1.419 -1.837 1.00 97.00 162 ILE A CA 1
ATOM 1305 C C . ILE A 1 162 ? 9.294 -1.944 -1.893 1.00 97.00 162 ILE A C 1
ATOM 1307 O O . ILE A 1 162 ? 9.583 -2.885 -2.631 1.00 97.00 162 ILE A O 1
ATOM 1311 N N . LYS A 1 163 ? 10.198 -1.379 -1.089 1.00 95.62 163 LYS A N 1
ATOM 1312 C CA . LYS A 1 163 ? 11.587 -1.834 -1.003 1.00 95.62 163 LYS A CA 1
ATOM 1313 C C . LYS A 1 163 ? 11.686 -3.288 -0.536 1.00 95.62 163 LYS A C 1
ATOM 1315 O O . LYS A 1 163 ? 12.439 -4.056 -1.135 1.00 95.62 163 LYS A O 1
ATOM 1320 N N . SER A 1 164 ? 10.910 -3.682 0.472 1.00 94.06 164 SER A N 1
ATOM 1321 C CA . SER A 1 164 ? 10.834 -5.070 0.950 1.00 94.06 164 SER A CA 1
ATOM 1322 C C . SER A 1 164 ? 10.377 -6.034 -0.148 1.00 94.06 164 SER A C 1
ATOM 1324 O O . SER A 1 164 ? 11.010 -7.068 -0.367 1.00 94.06 164 SER A O 1
ATOM 1326 N N . LEU A 1 165 ? 9.349 -5.664 -0.917 1.00 94.56 165 LEU A N 1
ATOM 1327 C CA . LEU A 1 165 ? 8.863 -6.451 -2.056 1.00 94.56 165 LEU A CA 1
ATOM 1328 C C . LEU A 1 165 ? 9.913 -6.582 -3.172 1.00 94.56 165 LEU A C 1
ATOM 1330 O O . LEU A 1 165 ? 10.105 -7.668 -3.727 1.00 94.56 165 LEU A O 1
ATOM 1334 N N . LEU A 1 166 ? 10.628 -5.494 -3.472 1.00 92.75 166 LEU A N 1
ATOM 1335 C CA . LEU A 1 166 ? 11.705 -5.476 -4.465 1.00 92.75 166 LEU A CA 1
ATOM 1336 C C . LEU A 1 166 ? 12.898 -6.337 -4.042 1.00 92.75 166 LEU A C 1
ATOM 1338 O O . LEU A 1 166 ? 13.489 -6.996 -4.892 1.00 92.75 166 LEU A O 1
ATOM 1342 N N . ILE A 1 167 ? 13.242 -6.387 -2.751 1.00 91.12 167 ILE A N 1
ATOM 1343 C CA . ILE A 1 167 ? 14.305 -7.272 -2.242 1.00 91.12 167 ILE A CA 1
ATOM 1344 C C . ILE A 1 167 ? 14.022 -8.738 -2.593 1.00 91.12 167 ILE A C 1
ATOM 1346 O O . ILE A 1 167 ? 14.961 -9.467 -2.912 1.00 91.12 167 ILE A O 1
ATOM 1350 N N . ALA A 1 168 ? 12.757 -9.159 -2.553 1.00 85.62 168 ALA A N 1
ATOM 1351 C CA . ALA A 1 168 ? 12.369 -10.532 -2.856 1.00 85.62 168 ALA A CA 1
ATOM 1352 C C . ALA A 1 168 ? 12.361 -10.847 -4.367 1.00 85.62 168 ALA A C 1
ATOM 1354 O O . ALA A 1 168 ? 12.721 -11.959 -4.747 1.00 85.62 168 ALA A O 1
ATOM 1355 N N . HIS A 1 169 ? 11.990 -9.888 -5.225 1.00 82.56 169 HIS A N 1
ATOM 1356 C CA . HIS A 1 169 ? 11.667 -10.167 -6.637 1.00 82.56 169 HIS A CA 1
ATOM 1357 C C . HIS A 1 169 ? 12.538 -9.451 -7.669 1.00 82.56 169 HIS A C 1
ATOM 1359 O O . HIS A 1 169 ? 12.884 -10.043 -8.689 1.00 82.56 169 HIS A O 1
ATOM 1365 N N . SER A 1 170 ? 12.934 -8.208 -7.396 1.00 81.94 170 SER A N 1
ATOM 1366 C CA . SER A 1 170 ? 13.732 -7.380 -8.308 1.00 81.94 170 SER A CA 1
ATOM 1367 C C . SER A 1 170 ? 14.858 -6.680 -7.536 1.00 81.94 170 SER A C 1
ATOM 1369 O O . SER A 1 170 ? 14.843 -5.452 -7.390 1.00 81.94 170 SER A O 1
ATOM 1371 N N . PRO A 1 171 ? 15.860 -7.428 -7.020 1.00 83.44 171 PRO A N 1
ATOM 1372 C CA . PRO A 1 171 ? 16.853 -6.883 -6.092 1.00 83.44 171 PRO A CA 1
ATOM 1373 C C . PRO A 1 171 ? 17.708 -5.754 -6.674 1.00 83.44 171 PRO A C 1
ATOM 1375 O O . PRO A 1 171 ? 18.318 -5.008 -5.911 1.00 83.44 171 PRO A O 1
ATOM 1378 N N . SER A 1 172 ? 17.770 -5.623 -8.003 1.00 81.75 172 SER A N 1
ATOM 1379 C CA . SER A 1 172 ? 18.465 -4.534 -8.693 1.00 81.75 172 SER A CA 1
ATOM 1380 C C . SER A 1 172 ? 17.780 -3.174 -8.536 1.00 81.75 172 SER A C 1
ATOM 1382 O O . SER A 1 172 ? 18.452 -2.154 -8.644 1.00 81.75 172 SER A O 1
ATOM 1384 N N . LEU A 1 173 ? 16.479 -3.144 -8.229 1.00 84.31 173 LEU A N 1
ATOM 1385 C CA . LEU A 1 173 ? 15.683 -1.917 -8.096 1.00 84.31 173 LEU A CA 1
ATOM 1386 C C . LEU A 1 173 ? 15.460 -1.480 -6.641 1.00 84.31 173 LEU A C 1
ATOM 1388 O O . LEU A 1 173 ? 14.946 -0.392 -6.398 1.00 84.31 173 LEU A O 1
ATOM 1392 N N . LYS A 1 174 ? 15.852 -2.297 -5.656 1.00 86.56 174 LYS A N 1
ATOM 1393 C CA . LYS A 1 174 ? 15.549 -2.059 -4.230 1.00 86.56 174 LYS A CA 1
ATOM 1394 C C . LYS A 1 174 ? 16.128 -0.755 -3.657 1.00 86.56 174 LYS A C 1
ATOM 1396 O O . LYS A 1 174 ? 15.661 -0.282 -2.626 1.00 86.56 174 LYS A O 1
ATOM 1401 N N . ASP A 1 175 ? 17.184 -0.228 -4.270 1.00 86.81 175 ASP A N 1
ATOM 1402 C CA . ASP A 1 175 ? 17.868 1.003 -3.853 1.00 86.81 175 ASP A CA 1
ATOM 1403 C C . ASP A 1 175 ? 17.709 2.124 -4.904 1.00 86.81 175 ASP A C 1
ATOM 1405 O O . ASP A 1 175 ? 18.372 3.156 -4.821 1.00 86.81 175 ASP A O 1
ATOM 1409 N N . ASP A 1 176 ? 16.827 1.936 -5.895 1.00 87.00 176 ASP A N 1
ATOM 1410 C CA . ASP A 1 176 ? 16.464 2.965 -6.871 1.00 87.00 176 ASP A CA 1
ATOM 1411 C C . ASP A 1 176 ? 15.324 3.834 -6.307 1.00 87.00 176 ASP A C 1
ATOM 1413 O O . ASP A 1 176 ? 14.134 3.543 -6.452 1.00 87.00 176 ASP A O 1
ATOM 1417 N N . ASP A 1 177 ? 15.702 4.928 -5.640 1.00 88.56 177 ASP A N 1
ATOM 1418 C CA . ASP A 1 177 ? 14.772 5.899 -5.051 1.00 88.56 177 ASP A CA 1
ATOM 1419 C C . ASP A 1 177 ? 13.781 6.490 -6.063 1.00 88.56 177 ASP A C 1
ATOM 1421 O O . ASP A 1 177 ? 12.664 6.867 -5.694 1.00 88.56 177 ASP A O 1
ATOM 1425 N N . GLU A 1 178 ? 14.188 6.641 -7.326 1.00 85.94 178 GLU A N 1
ATOM 1426 C CA . GLU A 1 178 ? 13.315 7.162 -8.371 1.00 85.94 178 GLU A CA 1
ATOM 1427 C C . GLU A 1 178 ? 12.269 6.113 -8.740 1.00 85.94 178 GLU A C 1
ATOM 1429 O O . GLU A 1 178 ? 11.083 6.444 -8.814 1.00 85.94 178 GLU A O 1
ATOM 1434 N N . HIS A 1 179 ? 12.684 4.850 -8.889 1.00 88.31 179 HIS A N 1
ATOM 1435 C CA . HIS A 1 179 ? 11.775 3.729 -9.116 1.00 88.31 179 HIS A CA 1
ATOM 1436 C C . HIS A 1 179 ? 10.753 3.632 -7.994 1.00 88.31 179 HIS A C 1
ATOM 1438 O O . HIS A 1 179 ? 9.559 3.699 -8.258 1.00 88.31 179 HIS A O 1
ATOM 1444 N N . ILE A 1 180 ? 11.203 3.602 -6.742 1.00 92.69 180 ILE A N 1
ATOM 1445 C CA . ILE A 1 180 ? 10.323 3.488 -5.575 1.00 92.69 180 ILE A CA 1
ATOM 1446 C C . ILE A 1 180 ? 9.299 4.639 -5.519 1.00 92.69 180 ILE A C 1
ATOM 1448 O O . ILE A 1 180 ? 8.110 4.412 -5.272 1.00 92.69 180 ILE A O 1
ATOM 1452 N N . LYS A 1 181 ? 9.727 5.885 -5.776 1.00 91.00 181 LYS A N 1
ATOM 1453 C CA . LYS A 1 181 ? 8.828 7.055 -5.797 1.00 91.00 181 LYS A CA 1
ATOM 1454 C C . LYS A 1 181 ? 7.797 6.974 -6.916 1.00 91.00 181 LYS A C 1
ATOM 1456 O O . LYS A 1 181 ? 6.630 7.297 -6.693 1.00 91.00 181 LYS A O 1
ATOM 1461 N N . GLU A 1 182 ? 8.221 6.578 -8.108 1.00 89.81 182 GLU A N 1
ATOM 1462 C CA . GLU A 1 182 ? 7.331 6.439 -9.254 1.00 89.81 182 GLU A CA 1
ATOM 1463 C C . GLU A 1 182 ? 6.347 5.281 -9.082 1.00 89.81 182 GLU A C 1
ATOM 1465 O O . GLU A 1 182 ? 5.164 5.471 -9.343 1.00 89.81 182 GLU A O 1
ATOM 1470 N N . THR A 1 183 ? 6.795 4.136 -8.569 1.00 93.56 183 THR A N 1
ATOM 1471 C CA . THR A 1 183 ? 5.946 2.986 -8.236 1.00 93.56 183 THR A CA 1
ATOM 1472 C C . THR A 1 183 ? 4.849 3.393 -7.254 1.00 93.56 183 THR A C 1
ATOM 1474 O O . THR A 1 183 ? 3.671 3.135 -7.493 1.00 93.56 183 THR A O 1
ATOM 1477 N N . LEU A 1 184 ? 5.190 4.127 -6.187 1.00 94.94 184 LEU A N 1
ATOM 1478 C CA . LEU A 1 184 ? 4.185 4.654 -5.259 1.00 94.94 184 LEU A CA 1
ATOM 1479 C C . LEU A 1 184 ? 3.201 5.615 -5.948 1.00 94.94 184 LEU A C 1
ATOM 1481 O O . LEU A 1 184 ? 2.005 5.603 -5.656 1.00 94.94 184 LEU A O 1
ATOM 1485 N N . PHE A 1 185 ? 3.683 6.460 -6.860 1.00 91.56 185 PHE A N 1
ATOM 1486 C CA . PHE A 1 185 ? 2.820 7.352 -7.634 1.00 91.56 185 PHE A CA 1
ATOM 1487 C C . PHE A 1 185 ? 1.869 6.575 -8.559 1.00 91.56 185 PHE A C 1
ATOM 1489 O O . PHE A 1 185 ? 0.695 6.926 -8.667 1.00 91.56 185 PHE A O 1
ATOM 1496 N N . GLU A 1 186 ? 2.337 5.496 -9.181 1.00 93.44 186 GLU A N 1
ATOM 1497 C CA . GLU A 1 186 ? 1.528 4.615 -10.026 1.00 93.44 186 GLU A CA 1
ATOM 1498 C C . GLU A 1 186 ? 0.448 3.885 -9.223 1.00 93.44 186 GLU A C 1
ATOM 1500 O O . GLU A 1 186 ? -0.706 3.871 -9.647 1.00 93.44 186 GLU A O 1
ATOM 1505 N N . LEU A 1 187 ? 0.762 3.399 -8.018 1.00 96.00 187 LEU A N 1
ATOM 1506 C CA . LEU A 1 187 ? -0.236 2.824 -7.105 1.00 96.00 187 LEU A CA 1
ATOM 1507 C C . LEU A 1 187 ? -1.308 3.848 -6.698 1.00 96.00 187 LEU A C 1
ATOM 1509 O O . LEU A 1 187 ? -2.499 3.536 -6.682 1.00 96.00 187 LEU A O 1
ATOM 1513 N N . LYS A 1 188 ? -0.915 5.100 -6.427 1.00 93.31 188 LYS A N 1
ATOM 1514 C CA . LYS A 1 188 ? -1.868 6.190 -6.152 1.00 93.31 188 LYS A CA 1
ATOM 1515 C C . LYS A 1 188 ? -2.750 6.497 -7.364 1.00 93.31 188 LYS A C 1
ATOM 1517 O O . LYS A 1 188 ? -3.949 6.712 -7.206 1.00 93.31 188 LYS A O 1
ATOM 1522 N N . ASN A 1 189 ? -2.189 6.485 -8.572 1.00 91.44 189 ASN A N 1
ATOM 1523 C CA . ASN A 1 189 ? -2.964 6.669 -9.801 1.00 91.44 189 ASN A CA 1
ATOM 1524 C C . ASN A 1 189 ? -3.921 5.505 -10.066 1.00 91.44 189 ASN A C 1
ATOM 1526 O O . ASN A 1 189 ? -5.043 5.744 -10.518 1.00 91.44 189 ASN A O 1
ATOM 1530 N N . LEU A 1 190 ? -3.509 4.269 -9.766 1.00 94.56 190 LEU A N 1
ATOM 1531 C CA . LEU A 1 190 ? -4.380 3.099 -9.833 1.00 94.56 190 LEU A CA 1
ATOM 1532 C C . LEU A 1 190 ? -5.584 3.292 -8.909 1.00 94.56 190 LEU A C 1
ATOM 1534 O O . LEU A 1 190 ? -6.716 3.178 -9.367 1.00 94.56 190 LEU A O 1
ATOM 1538 N N . LEU A 1 191 ? -5.357 3.685 -7.652 1.00 94.06 191 LEU A N 1
ATOM 1539 C CA . LEU A 1 191 ? -6.439 3.986 -6.715 1.00 94.06 191 LEU A CA 1
ATOM 1540 C C . LEU A 1 191 ? -7.372 5.088 -7.235 1.00 94.06 191 LEU A C 1
ATOM 1542 O O . LEU A 1 191 ? -8.583 4.891 -7.273 1.00 94.06 191 LEU A O 1
ATOM 1546 N N . CYS A 1 192 ? -6.828 6.220 -7.690 1.00 89.94 192 CYS A N 1
ATOM 1547 C CA . CYS A 1 192 ? -7.628 7.297 -8.285 1.00 89.94 192 CYS A CA 1
ATOM 1548 C C . CYS A 1 192 ? -8.481 6.800 -9.462 1.00 89.94 192 CYS A C 1
ATOM 1550 O O . CYS A 1 192 ? -9.618 7.238 -9.637 1.00 89.94 192 CYS A O 1
ATOM 1552 N N . THR A 1 193 ? -7.940 5.879 -10.261 1.00 91.75 193 THR A N 1
ATOM 1553 C CA . THR A 1 193 ? -8.647 5.269 -11.389 1.00 91.75 193 THR A CA 1
ATOM 1554 C C . THR A 1 193 ? -9.787 4.380 -10.905 1.00 91.75 193 THR A C 1
ATOM 1556 O O . THR A 1 193 ? -10.913 4.589 -11.347 1.00 91.75 193 THR A O 1
ATOM 1559 N N . LYS A 1 194 ? -9.542 3.482 -9.941 1.00 92.88 194 LYS A N 1
ATOM 1560 C CA . LYS A 1 194 ? -10.579 2.610 -9.362 1.00 92.88 194 LYS A CA 1
ATOM 1561 C C . LYS A 1 194 ? -11.694 3.399 -8.676 1.00 92.88 194 LYS A C 1
ATOM 1563 O O . LYS A 1 194 ? -12.856 3.038 -8.807 1.00 92.88 194 LYS A O 1
ATOM 1568 N N . ILE A 1 195 ? -11.359 4.490 -7.980 1.00 88.69 195 ILE A N 1
ATOM 1569 C CA . ILE A 1 195 ? -12.351 5.394 -7.376 1.00 88.69 195 ILE A CA 1
ATOM 1570 C C . ILE A 1 195 ? -13.222 6.037 -8.456 1.00 88.69 195 ILE A C 1
ATOM 1572 O O . ILE A 1 195 ? -14.442 6.088 -8.327 1.00 88.69 195 ILE A O 1
ATOM 1576 N N . ARG A 1 196 ? -12.609 6.524 -9.541 1.00 87.88 196 ARG A N 1
ATOM 1577 C CA . ARG A 1 196 ? -13.350 7.119 -10.657 1.00 87.88 196 ARG A CA 1
ATOM 1578 C C . ARG A 1 196 ? -14.270 6.100 -11.331 1.00 87.88 196 ARG A C 1
ATOM 1580 O O . ARG A 1 196 ? -15.422 6.430 -11.572 1.00 87.88 196 ARG A O 1
ATOM 1587 N N . GLU A 1 197 ? -13.771 4.899 -11.610 1.00 89.94 197 GLU A N 1
ATOM 1588 C CA . GLU A 1 197 ? -14.550 3.805 -12.209 1.00 89.94 197 GLU A CA 1
ATOM 1589 C C . GLU A 1 197 ? -15.750 3.437 -11.330 1.00 89.94 197 GLU A C 1
ATOM 1591 O O . GLU A 1 197 ? -16.879 3.434 -11.809 1.00 89.94 197 GLU A O 1
ATOM 1596 N N . ALA A 1 198 ? -15.535 3.259 -10.024 1.00 87.75 198 ALA A N 1
ATOM 1597 C CA . ALA A 1 198 ? -16.607 2.997 -9.068 1.00 87.75 198 ALA A CA 1
ATOM 1598 C C . ALA A 1 198 ? -17.675 4.110 -9.061 1.00 87.75 198 ALA A C 1
ATOM 1600 O O . ALA A 1 198 ? -18.873 3.839 -9.100 1.00 87.75 198 ALA A O 1
ATOM 1601 N N . HIS A 1 199 ? -17.263 5.381 -9.087 1.00 83.50 199 HIS A N 1
ATOM 1602 C CA . HIS A 1 199 ? -18.205 6.500 -9.178 1.00 83.50 199 HIS A CA 1
ATOM 1603 C C . HIS A 1 199 ? -18.967 6.558 -10.513 1.00 83.50 199 HIS A C 1
ATOM 1605 O O . HIS A 1 199 ? -20.116 7.003 -10.532 1.00 83.50 199 HIS A O 1
ATOM 1611 N N . GLU A 1 200 ? -18.343 6.147 -11.619 1.00 87.12 200 GLU A N 1
ATOM 1612 C CA . GLU A 1 200 ? -18.973 6.073 -12.944 1.00 87.12 200 GLU A CA 1
ATOM 1613 C C . GLU A 1 200 ? -20.002 4.931 -13.023 1.00 87.12 200 GLU A C 1
ATOM 1615 O O . GLU A 1 200 ? -21.064 5.114 -13.623 1.00 87.12 200 GLU A O 1
ATOM 1620 N N . ASP A 1 201 ? -19.736 3.805 -12.355 1.00 82.31 201 ASP A N 1
ATOM 1621 C CA . ASP A 1 201 ? -20.628 2.640 -12.281 1.00 82.31 201 ASP A CA 1
ATOM 1622 C C . ASP A 1 201 ? -21.852 2.858 -11.361 1.00 82.31 201 ASP A C 1
ATOM 1624 O O . ASP A 1 201 ? -22.855 2.145 -11.465 1.00 82.31 201 ASP A O 1
ATOM 1628 N N . GLY A 1 202 ? -21.817 3.884 -10.504 1.00 73.50 202 GLY A N 1
ATOM 1629 C CA . GLY A 1 202 ? -22.925 4.317 -9.650 1.00 73.50 202 GLY A CA 1
ATOM 1630 C C . GLY A 1 202 ? -22.748 3.973 -8.166 1.00 73.50 202 GLY A C 1
ATOM 1631 O O . GLY A 1 202 ? -21.787 3.337 -7.755 1.00 73.50 202 GLY A O 1
ATOM 1632 N N . GLY A 1 203 ? -23.700 4.411 -7.332 1.00 62.31 203 GLY A N 1
ATOM 1633 C CA . GLY A 1 203 ? -23.564 4.459 -5.863 1.00 62.31 203 GLY A CA 1
ATOM 1634 C C . GLY A 1 203 ? -23.487 3.128 -5.102 1.00 62.31 203 GLY A C 1
ATOM 1635 O O . GLY A 1 203 ? -23.605 3.161 -3.884 1.00 62.31 203 GLY A O 1
ATOM 1636 N N . SER A 1 204 ? -23.330 1.996 -5.791 1.00 64.94 204 SER A N 1
ATOM 1637 C CA . SER A 1 204 ? -23.160 0.664 -5.191 1.00 64.94 204 SER A CA 1
ATOM 1638 C C . SER A 1 204 ? -21.834 -0.013 -5.553 1.00 64.94 204 SER A C 1
ATOM 1640 O O . SER A 1 204 ? -21.588 -1.151 -5.153 1.00 64.94 204 SER A O 1
ATOM 1642 N N . ALA A 1 205 ? -21.000 0.628 -6.376 1.00 78.50 205 ALA A N 1
ATOM 1643 C CA . ALA A 1 205 ? -19.691 0.102 -6.731 1.00 78.50 205 ALA A CA 1
ATOM 1644 C C . ALA A 1 205 ? -18.644 0.634 -5.747 1.00 78.50 205 ALA A C 1
ATOM 1646 O O . ALA A 1 205 ? -18.535 1.838 -5.530 1.00 78.50 205 ALA A O 1
ATOM 1647 N N . ASN A 1 206 ? -17.866 -0.280 -5.171 1.00 87.38 206 ASN A N 1
ATOM 1648 C CA . ASN A 1 206 ? -16.779 0.043 -4.253 1.00 87.38 206 ASN A CA 1
ATOM 1649 C C . ASN A 1 206 ? -15.448 -0.063 -5.011 1.00 87.38 206 ASN A C 1
ATOM 1651 O O . ASN A 1 206 ? -15.276 -1.017 -5.778 1.00 87.38 206 ASN A O 1
ATOM 1655 N N . PRO A 1 207 ? -14.486 0.851 -4.809 1.00 92.19 207 PRO A N 1
ATOM 1656 C CA . PRO A 1 207 ? -13.167 0.722 -5.414 1.00 92.19 207 PRO A CA 1
ATOM 1657 C C . PRO A 1 207 ? -12.459 -0.532 -4.888 1.00 92.19 207 PRO A C 1
ATOM 1659 O O . PRO A 1 207 ? -12.345 -0.731 -3.677 1.00 92.19 207 PRO A O 1
ATOM 1662 N N . VAL A 1 208 ? -11.955 -1.368 -5.799 1.00 95.12 208 VAL A N 1
ATOM 1663 C CA . VAL A 1 208 ? -11.209 -2.591 -5.468 1.00 95.12 208 VAL A CA 1
ATOM 1664 C C . VAL A 1 208 ? -9.882 -2.603 -6.214 1.00 95.12 208 VAL A C 1
ATOM 1666 O O . VAL A 1 208 ? -9.843 -2.379 -7.425 1.00 95.12 208 VAL A O 1
ATOM 1669 N N . ILE A 1 209 ? -8.800 -2.898 -5.495 1.00 97.50 209 ILE A N 1
ATOM 1670 C CA . ILE A 1 209 ? -7.481 -3.166 -6.074 1.00 97.50 209 ILE A CA 1
ATOM 1671 C C . ILE A 1 209 ? -7.079 -4.589 -5.703 1.00 97.50 209 ILE A C 1
ATOM 1673 O O . ILE A 1 209 ? -7.013 -4.938 -4.522 1.00 97.50 209 ILE A O 1
ATOM 1677 N N . LEU A 1 210 ? -6.795 -5.411 -6.708 1.00 98.38 210 LEU A N 1
ATOM 1678 C CA . LEU A 1 210 ? -6.317 -6.772 -6.503 1.00 98.38 210 LEU A CA 1
ATOM 1679 C C . LEU A 1 210 ? -4.821 -6.760 -6.163 1.00 98.38 210 LEU A C 1
ATOM 1681 O O . LEU A 1 210 ? -4.045 -6.005 -6.750 1.00 98.38 210 LEU A O 1
ATOM 1685 N N . PHE A 1 211 ? -4.383 -7.643 -5.266 1.00 98.50 211 PHE A N 1
ATOM 1686 C CA . PHE A 1 211 ? -2.962 -7.757 -4.916 1.00 98.50 211 PHE A CA 1
ATOM 1687 C C . PHE A 1 211 ? -2.072 -8.093 -6.126 1.00 98.50 211 PHE A C 1
ATOM 1689 O O . PHE A 1 211 ? -0.999 -7.503 -6.234 1.00 98.50 211 PHE A O 1
ATOM 1696 N N . PRO A 1 212 ? -2.503 -8.926 -7.099 1.00 98.00 212 PRO A N 1
ATOM 1697 C CA . PRO A 1 212 ? -1.795 -9.071 -8.371 1.00 98.00 212 PRO A CA 1
ATOM 1698 C C . PRO A 1 212 ? -1.556 -7.768 -9.144 1.00 98.00 212 PRO A C 1
ATOM 1700 O O . PRO A 1 212 ? -0.509 -7.631 -9.768 1.00 98.00 212 PRO A O 1
ATOM 1703 N N . GLU A 1 213 ? -2.478 -6.798 -9.107 1.00 97.88 213 GLU A N 1
ATOM 1704 C CA . GLU A 1 213 ? -2.267 -5.496 -9.761 1.00 97.88 213 GLU A CA 1
ATOM 1705 C C . GLU A 1 213 ? -1.140 -4.720 -9.064 1.00 97.88 213 GLU A C 1
ATOM 1707 O O . GLU A 1 213 ? -0.252 -4.191 -9.731 1.00 97.88 213 GLU A O 1
ATOM 1712 N N . ILE A 1 214 ? -1.138 -4.714 -7.725 1.00 97.88 214 ILE A N 1
ATOM 1713 C CA . ILE A 1 214 ? -0.092 -4.075 -6.909 1.00 97.88 214 ILE A CA 1
ATOM 1714 C C . ILE A 1 214 ? 1.259 -4.739 -7.172 1.00 97.88 214 ILE A C 1
ATOM 1716 O O . ILE A 1 214 ? 2.234 -4.056 -7.476 1.00 97.88 214 ILE A O 1
ATOM 1720 N N . TYR A 1 215 ? 1.306 -6.068 -7.100 1.00 96.31 215 TYR A N 1
ATOM 1721 C CA . TYR A 1 215 ? 2.513 -6.853 -7.324 1.00 96.31 215 TYR A CA 1
ATOM 1722 C C . TYR A 1 215 ? 3.125 -6.585 -8.706 1.00 96.31 215 TYR A C 1
ATOM 1724 O O . TYR A 1 215 ? 4.328 -6.342 -8.813 1.00 96.31 215 TYR A O 1
ATOM 1732 N N . ASN A 1 216 ? 2.302 -6.570 -9.759 1.00 94.62 216 ASN A N 1
ATOM 1733 C CA . ASN A 1 216 ? 2.765 -6.299 -11.120 1.00 94.62 216 ASN A CA 1
ATOM 1734 C C . ASN A 1 216 ? 3.341 -4.885 -11.262 1.00 94.62 216 ASN A C 1
ATOM 1736 O O . ASN A 1 216 ? 4.364 -4.714 -11.917 1.00 94.62 216 ASN A O 1
ATOM 1740 N N . ILE A 1 217 ? 2.720 -3.878 -10.638 1.00 94.69 217 ILE A N 1
ATOM 1741 C CA . ILE A 1 217 ? 3.243 -2.503 -10.644 1.00 94.69 217 ILE A CA 1
ATOM 1742 C C . ILE A 1 217 ? 4.584 -2.436 -9.907 1.00 94.69 217 ILE A C 1
ATOM 1744 O O . ILE A 1 217 ? 5.537 -1.862 -10.426 1.00 94.69 217 ILE A O 1
ATOM 1748 N N . VAL A 1 218 ? 4.676 -3.047 -8.722 1.00 93.44 218 VAL A N 1
ATOM 1749 C CA . VAL A 1 218 ? 5.890 -3.008 -7.894 1.00 93.44 218 VAL A CA 1
ATOM 1750 C C . VAL A 1 218 ? 7.066 -3.712 -8.563 1.00 93.44 218 VAL A C 1
ATOM 1752 O O . VAL A 1 218 ? 8.185 -3.223 -8.489 1.00 93.44 218 VAL A O 1
ATOM 1755 N N . THR A 1 219 ? 6.833 -4.847 -9.218 1.00 89.00 219 THR A N 1
ATOM 1756 C CA . THR A 1 219 ? 7.912 -5.671 -9.784 1.00 89.00 219 THR A CA 1
ATOM 1757 C C . THR A 1 219 ? 8.279 -5.318 -11.226 1.00 89.00 219 THR A C 1
ATOM 1759 O O . THR A 1 219 ? 9.274 -5.835 -11.738 1.00 89.00 219 THR A O 1
ATOM 1762 N N . SER A 1 220 ? 7.527 -4.425 -11.881 1.00 86.88 220 SER A N 1
ATOM 1763 C CA . SER A 1 220 ? 7.740 -4.072 -13.288 1.00 86.88 220 SER A CA 1
ATOM 1764 C C . SER A 1 220 ? 9.072 -3.355 -13.536 1.00 86.88 220 SER A C 1
ATOM 1766 O O . SER A 1 220 ? 9.361 -2.297 -12.972 1.00 86.88 220 SER A O 1
ATOM 1768 N N . THR A 1 221 ? 9.866 -3.892 -14.466 1.00 81.25 221 THR A N 1
ATOM 1769 C CA . THR A 1 221 ? 11.113 -3.286 -14.963 1.00 81.25 221 THR A CA 1
ATOM 1770 C C . THR A 1 221 ? 10.910 -2.463 -16.236 1.00 81.25 221 THR A C 1
ATOM 1772 O O . THR A 1 221 ? 11.752 -1.624 -16.559 1.00 81.25 221 THR A O 1
ATOM 1775 N N . GLU A 1 222 ? 9.779 -2.621 -16.934 1.00 80.50 222 GLU A N 1
ATOM 1776 C CA . GLU A 1 222 ? 9.548 -2.093 -18.291 1.00 80.50 222 GLU A CA 1
ATOM 1777 C C . GLU A 1 222 ? 9.797 -0.585 -18.416 1.00 80.50 222 GLU A C 1
ATOM 1779 O O . GLU A 1 222 ? 10.213 -0.063 -19.454 1.00 80.50 222 GLU A O 1
ATOM 1784 N N . LYS A 1 223 ? 9.479 0.175 -17.368 1.00 75.50 223 LYS A N 1
ATOM 1785 C CA . LYS A 1 223 ? 9.685 1.624 -17.366 1.00 75.50 223 LYS A CA 1
ATOM 1786 C C . LYS A 1 223 ? 11.163 1.984 -17.263 1.00 75.50 223 LYS A C 1
ATOM 1788 O O . LYS A 1 223 ? 11.617 2.878 -17.979 1.00 75.50 223 LYS A O 1
ATOM 1793 N N . ARG A 1 224 ? 11.904 1.277 -16.406 1.00 76.44 224 ARG A N 1
ATOM 1794 C CA . ARG A 1 224 ? 13.344 1.480 -16.211 1.00 76.44 224 ARG A CA 1
ATOM 1795 C C . ARG A 1 224 ? 14.114 1.050 -17.453 1.00 76.44 224 ARG A C 1
ATOM 1797 O O . ARG A 1 224 ? 14.995 1.786 -17.885 1.00 76.44 224 ARG A O 1
ATOM 1804 N N . GLU A 1 225 ? 13.692 -0.031 -18.100 1.00 77.75 225 GLU A N 1
ATOM 1805 C CA . GLU A 1 225 ? 14.204 -0.455 -19.407 1.00 77.75 225 GLU A CA 1
ATOM 1806 C C . GLU A 1 225 ? 14.021 0.642 -20.465 1.00 77.75 225 GLU A C 1
ATOM 1808 O O . GLU A 1 225 ? 14.996 1.102 -21.062 1.00 77.75 225 GLU A O 1
ATOM 1813 N N . ARG A 1 226 ? 12.795 1.162 -20.628 1.00 79.38 226 ARG A N 1
ATOM 1814 C CA . ARG A 1 226 ? 12.509 2.259 -21.573 1.00 79.38 226 ARG A CA 1
ATOM 1815 C C . ARG A 1 226 ? 13.304 3.528 -21.268 1.00 79.38 226 ARG A C 1
ATOM 1817 O O . ARG A 1 226 ? 13.778 4.203 -22.181 1.00 79.38 226 ARG A O 1
ATOM 1824 N N . GLN A 1 227 ? 13.447 3.893 -19.997 1.00 77.50 227 GLN A N 1
ATOM 1825 C CA . GLN A 1 227 ? 14.240 5.058 -19.599 1.00 77.50 227 GLN A CA 1
ATOM 1826 C C . GLN A 1 227 ? 15.734 4.850 -19.860 1.00 77.50 227 GLN A C 1
ATOM 1828 O O . GLN A 1 227 ? 16.375 5.768 -20.370 1.00 77.50 227 GLN A O 1
ATOM 1833 N N . SER A 1 228 ? 16.279 3.668 -19.566 1.00 79.44 228 SER A N 1
ATOM 1834 C CA . SER A 1 228 ? 17.676 3.332 -19.859 1.00 79.44 228 SER A CA 1
ATOM 1835 C C . SER A 1 228 ? 17.954 3.410 -21.357 1.00 79.44 228 SER A C 1
ATOM 1837 O O . SER A 1 228 ? 18.908 4.068 -21.760 1.00 79.44 228 SER A O 1
ATOM 1839 N N . ILE A 1 229 ? 17.053 2.889 -22.197 1.00 83.44 229 ILE A N 1
ATOM 1840 C CA . ILE A 1 229 ? 17.155 3.004 -23.660 1.00 83.44 229 ILE A CA 1
ATOM 1841 C C . ILE A 1 229 ? 17.127 4.468 -24.112 1.00 83.44 229 ILE A C 1
ATOM 1843 O O . ILE A 1 229 ? 17.934 4.875 -24.946 1.00 83.44 229 ILE A O 1
ATOM 1847 N N . ARG A 1 230 ? 16.249 5.302 -23.543 1.00 84.69 230 ARG A N 1
ATOM 1848 C CA . ARG A 1 230 ? 16.211 6.741 -23.861 1.00 84.69 230 ARG A CA 1
ATOM 1849 C C . ARG A 1 230 ? 17.495 7.465 -23.459 1.00 84.69 230 ARG A C 1
ATOM 1851 O O . ARG A 1 230 ? 18.000 8.266 -24.244 1.00 84.69 230 ARG A O 1
ATOM 1858 N N . ARG A 1 231 ? 18.026 7.196 -22.260 1.00 84.31 231 ARG A N 1
ATOM 1859 C CA . ARG A 1 231 ? 19.314 7.754 -21.810 1.00 84.31 231 ARG A CA 1
ATOM 1860 C C . ARG A 1 231 ? 20.444 7.300 -22.725 1.00 84.31 231 ARG A C 1
ATOM 1862 O O . ARG A 1 231 ? 21.242 8.131 -23.147 1.00 84.31 231 ARG A O 1
ATOM 1869 N N . ALA A 1 232 ? 20.447 6.023 -23.093 1.00 84.38 232 ALA A N 1
ATOM 1870 C CA . ALA A 1 232 ? 21.411 5.443 -24.007 1.00 84.38 232 ALA A CA 1
ATOM 1871 C C . ALA A 1 232 ? 21.358 6.134 -25.386 1.00 84.38 232 ALA A C 1
ATOM 1873 O O . ALA A 1 232 ? 22.367 6.651 -25.850 1.00 84.38 232 ALA A O 1
ATOM 1874 N N . LYS A 1 233 ? 20.176 6.293 -25.996 1.00 87.06 233 LYS A N 1
ATOM 1875 C CA . LYS A 1 233 ? 20.006 7.075 -27.241 1.00 87.06 233 LYS A CA 1
ATOM 1876 C C . LYS A 1 233 ? 20.556 8.506 -27.113 1.00 87.06 233 LYS A C 1
ATOM 1878 O O . LYS A 1 233 ? 21.222 8.998 -28.023 1.00 87.06 233 LYS A O 1
ATOM 1883 N N . GLY A 1 234 ? 20.328 9.161 -25.973 1.00 85.06 234 GLY A N 1
ATOM 1884 C CA . GLY A 1 234 ? 20.876 10.489 -25.682 1.00 85.06 234 GLY A CA 1
ATOM 1885 C C . GLY A 1 234 ? 22.408 10.522 -25.613 1.00 85.06 234 GLY A C 1
ATOM 1886 O O . GLY A 1 234 ? 23.028 11.376 -26.248 1.00 85.06 234 GLY A O 1
ATOM 1887 N N . LEU A 1 235 ? 23.022 9.582 -24.888 1.00 85.62 235 LEU A N 1
ATOM 1888 C CA . LEU A 1 235 ? 24.482 9.450 -24.795 1.00 85.62 235 LEU A CA 1
ATOM 1889 C C . LEU A 1 235 ? 25.109 9.096 -26.145 1.00 85.62 235 LEU A C 1
ATOM 1891 O O . LEU A 1 235 ? 26.124 9.681 -26.513 1.00 85.62 235 LEU A O 1
ATOM 1895 N N . PHE A 1 236 ? 24.474 8.202 -26.906 1.00 87.12 236 PHE A N 1
ATOM 1896 C CA . PHE A 1 236 ? 24.906 7.833 -28.250 1.00 87.12 236 PHE A CA 1
ATOM 1897 C C . PHE A 1 236 ? 24.982 9.064 -29.155 1.00 87.12 236 PHE A C 1
ATOM 1899 O O . PHE A 1 236 ? 26.000 9.310 -29.796 1.00 87.12 236 PHE A O 1
ATOM 1906 N N . SER A 1 237 ? 23.925 9.884 -29.155 1.00 87.50 237 SER A N 1
ATOM 1907 C CA . SER A 1 237 ? 23.887 11.120 -29.937 1.00 87.50 237 SER A CA 1
ATOM 1908 C C . SER A 1 237 ? 24.954 12.121 -29.498 1.00 87.50 237 SER A C 1
ATOM 1910 O O . SER A 1 237 ? 25.619 12.720 -30.342 1.00 87.50 237 SER A O 1
ATOM 1912 N N . LEU A 1 238 ? 25.152 12.277 -28.186 1.00 85.19 238 LEU A N 1
ATOM 1913 C CA . LEU A 1 238 ? 26.179 13.160 -27.643 1.00 85.19 238 LEU A CA 1
ATOM 1914 C C . LEU A 1 238 ? 27.578 12.743 -28.115 1.00 85.19 238 LEU A C 1
ATOM 1916 O O . LEU A 1 238 ? 28.312 13.565 -28.652 1.00 85.19 238 LEU A O 1
ATOM 1920 N N . TYR A 1 239 ? 27.937 11.473 -27.938 1.00 86.12 239 TYR A N 1
ATOM 1921 C CA . TYR A 1 239 ? 29.271 10.975 -28.269 1.00 86.12 239 TYR A CA 1
ATOM 1922 C C . TYR A 1 239 ? 29.508 10.847 -29.774 1.00 86.12 239 TYR A C 1
ATOM 1924 O O . TYR A 1 239 ? 30.645 11.007 -30.211 1.00 86.12 239 TYR A O 1
ATOM 1932 N N . TRP A 1 240 ? 28.472 10.619 -30.581 1.00 85.12 240 TRP A N 1
ATOM 1933 C CA . TRP A 1 240 ? 28.579 10.728 -32.036 1.00 85.12 240 TRP A CA 1
ATOM 1934 C C . TRP A 1 240 ? 29.017 12.136 -32.448 1.00 85.12 240 TRP A C 1
ATOM 1936 O O . TRP A 1 240 ? 30.015 12.288 -33.145 1.00 85.12 240 TRP A O 1
ATOM 1946 N N . ASN A 1 241 ? 28.338 13.165 -31.933 1.00 82.81 241 ASN A N 1
ATOM 1947 C CA . ASN A 1 241 ? 28.662 14.564 -32.225 1.00 82.81 241 ASN A CA 1
ATOM 1948 C C . ASN A 1 241 ? 30.037 14.996 -31.684 1.00 82.81 241 ASN A C 1
ATOM 1950 O O . ASN A 1 241 ? 30.619 15.954 -32.181 1.00 82.81 241 ASN A O 1
ATOM 1954 N N . GLU A 1 242 ? 30.553 14.331 -30.646 1.00 84.06 242 GLU A N 1
ATOM 1955 C CA . GLU A 1 242 ? 31.908 14.577 -30.134 1.00 84.06 242 GLU A CA 1
ATOM 1956 C C . GLU A 1 242 ? 33.003 13.924 -30.993 1.00 84.06 242 GLU A C 1
ATOM 1958 O O . GLU A 1 242 ? 34.124 14.431 -31.029 1.00 84.06 242 GLU A O 1
ATOM 1963 N N . ASN A 1 243 ? 32.713 12.788 -31.638 1.00 79.31 243 ASN A N 1
ATOM 1964 C CA . ASN A 1 243 ? 33.702 11.997 -32.380 1.00 79.31 243 ASN A CA 1
ATOM 1965 C C . ASN A 1 243 ? 33.718 12.281 -33.886 1.00 79.31 243 ASN A C 1
ATOM 1967 O O . ASN A 1 243 ? 34.735 12.038 -34.537 1.00 79.31 243 ASN A O 1
ATOM 1971 N N . PHE A 1 244 ? 32.617 12.783 -34.436 1.00 76.56 244 PHE A N 1
ATOM 1972 C CA . PHE A 1 244 ? 32.451 13.020 -35.861 1.00 76.56 244 PHE A CA 1
ATOM 1973 C C . PHE A 1 244 ? 32.149 14.503 -36.110 1.00 76.56 244 PHE A C 1
ATOM 1975 O O . PHE A 1 244 ? 31.197 15.050 -35.558 1.00 76.56 244 PHE A O 1
ATOM 1982 N N . ASP A 1 245 ? 32.971 15.162 -36.934 1.00 68.25 245 ASP A N 1
ATOM 1983 C CA . ASP A 1 245 ? 32.733 16.546 -37.365 1.00 68.25 245 ASP A CA 1
ATOM 1984 C C . ASP A 1 245 ? 31.426 16.657 -38.178 1.00 68.25 245 ASP A C 1
ATOM 1986 O O . ASP A 1 245 ? 30.943 15.677 -38.748 1.00 68.25 245 ASP A O 1
ATOM 1990 N N . ASN A 1 246 ? 30.887 17.878 -38.309 1.00 63.12 246 ASN A N 1
ATOM 1991 C CA . ASN A 1 246 ? 29.640 18.190 -39.041 1.00 63.12 246 ASN A CA 1
ATOM 1992 C C . ASN A 1 246 ? 29.610 17.745 -40.525 1.00 63.12 246 ASN A C 1
ATOM 1994 O O . ASN A 1 246 ? 28.577 17.891 -41.177 1.00 63.12 246 ASN A O 1
ATOM 1998 N N . ASP A 1 247 ? 30.726 17.244 -41.059 1.00 63.31 247 ASP A N 1
ATOM 1999 C CA . ASP A 1 247 ? 30.864 16.730 -42.424 1.00 63.31 247 ASP A CA 1
ATOM 2000 C C . ASP A 1 247 ? 30.485 15.238 -42.554 1.00 63.31 247 ASP A C 1
ATOM 2002 O O . ASP A 1 247 ? 30.453 14.707 -43.667 1.00 63.31 247 ASP A O 1
ATOM 2006 N N . VAL A 1 248 ? 30.189 14.546 -41.446 1.00 66.12 248 VAL A N 1
ATOM 2007 C CA . VAL A 1 248 ? 29.697 13.159 -41.460 1.00 66.12 248 VAL A CA 1
ATOM 2008 C C . VAL A 1 248 ? 28.197 13.122 -41.762 1.00 66.12 248 VAL A C 1
ATOM 2010 O O . VAL A 1 248 ? 27.406 13.875 -41.195 1.00 66.12 248 VAL A O 1
ATOM 2013 N N . ASP A 1 249 ? 27.798 12.231 -42.675 1.00 69.31 249 ASP A N 1
ATOM 2014 C CA . ASP A 1 249 ? 26.400 12.041 -43.061 1.00 69.31 249 ASP A CA 1
ATOM 2015 C C . ASP A 1 249 ? 25.555 11.595 -41.855 1.00 69.31 249 ASP A C 1
ATOM 2017 O O . ASP A 1 249 ? 25.622 10.453 -41.393 1.00 69.31 249 ASP A O 1
ATOM 2021 N N . ASN A 1 250 ? 24.718 12.512 -41.364 1.00 79.19 250 ASN A N 1
ATOM 2022 C CA . ASN A 1 250 ? 23.834 12.271 -40.228 1.00 79.19 250 ASN A CA 1
ATOM 2023 C C . ASN A 1 250 ? 22.714 11.255 -40.520 1.00 79.19 250 ASN A C 1
ATOM 2025 O O . ASN A 1 250 ? 21.931 10.935 -39.625 1.00 79.19 250 ASN A O 1
ATOM 2029 N N . THR A 1 251 ? 22.607 10.737 -41.745 1.00 82.50 251 THR A N 1
ATOM 2030 C CA . THR A 1 251 ? 21.641 9.688 -42.094 1.00 82.50 251 THR A CA 1
ATOM 2031 C C . THR A 1 251 ? 21.827 8.449 -41.214 1.00 82.50 251 THR A C 1
ATOM 2033 O O . THR A 1 251 ? 20.847 7.953 -40.663 1.00 82.50 251 THR A O 1
ATOM 2036 N N . ILE A 1 252 ? 23.074 8.027 -40.967 1.00 83.31 252 ILE A N 1
ATOM 2037 C CA . ILE A 1 252 ? 23.383 6.812 -40.190 1.00 83.31 252 ILE A CA 1
ATOM 2038 C C . ILE A 1 252 ? 22.941 6.953 -38.728 1.00 83.31 252 ILE A C 1
ATOM 2040 O O . ILE A 1 252 ? 22.222 6.101 -38.207 1.00 83.31 252 ILE A O 1
ATOM 2044 N N . ILE A 1 253 ? 23.306 8.052 -38.059 1.00 85.94 253 ILE A N 1
ATOM 2045 C CA . ILE A 1 253 ? 22.875 8.291 -36.674 1.00 85.94 253 ILE A CA 1
ATOM 2046 C C . ILE A 1 253 ? 21.352 8.431 -36.572 1.00 85.94 253 ILE A C 1
ATOM 2048 O O . ILE A 1 253 ? 20.752 7.910 -35.633 1.00 85.94 253 ILE A O 1
ATOM 2052 N N . ASN A 1 254 ? 20.702 9.089 -37.534 1.00 87.25 254 ASN A N 1
ATOM 2053 C CA . ASN A 1 254 ? 19.248 9.230 -37.522 1.00 87.25 254 ASN A CA 1
ATOM 2054 C C . ASN A 1 254 ? 18.541 7.879 -37.685 1.00 87.25 254 ASN A C 1
ATOM 2056 O O . ASN A 1 254 ? 17.529 7.650 -37.025 1.00 87.25 254 ASN A O 1
ATOM 2060 N N . GLU A 1 255 ? 19.054 6.978 -38.523 1.00 89.56 255 GLU A N 1
ATOM 2061 C CA . GLU A 1 255 ? 18.527 5.615 -38.639 1.00 89.56 255 GLU A CA 1
ATOM 2062 C C . GLU A 1 255 ? 18.680 4.849 -37.320 1.00 89.56 255 GLU A C 1
ATOM 2064 O O . GLU A 1 255 ? 17.700 4.293 -36.824 1.00 89.56 255 GLU A O 1
ATOM 2069 N N . ILE A 1 256 ? 19.860 4.914 -36.694 1.00 88.00 256 ILE A N 1
ATOM 2070 C CA . ILE A 1 256 ? 20.144 4.255 -35.411 1.00 88.00 256 ILE A CA 1
ATOM 2071 C C . ILE A 1 256 ? 19.231 4.771 -34.287 1.00 88.00 256 ILE A C 1
ATOM 2073 O O . ILE A 1 256 ? 18.639 3.981 -33.550 1.00 88.00 256 ILE A O 1
ATOM 2077 N N . LEU A 1 257 ? 19.070 6.090 -34.141 1.00 89.00 257 LEU A N 1
ATOM 2078 C CA . LEU A 1 257 ? 18.253 6.673 -33.066 1.00 89.00 257 LEU A CA 1
ATOM 2079 C C . LEU A 1 257 ? 16.749 6.391 -33.232 1.00 89.00 257 LEU A C 1
ATOM 2081 O O . LEU A 1 257 ? 16.019 6.362 -32.235 1.00 89.00 257 LEU A O 1
ATOM 2085 N N . ASN A 1 258 ? 16.297 6.158 -34.468 1.00 91.50 258 ASN A N 1
ATOM 2086 C CA . ASN A 1 258 ? 14.911 5.820 -34.793 1.00 91.50 258 ASN A CA 1
ATOM 2087 C C . ASN A 1 258 ? 14.606 4.314 -34.741 1.00 91.50 258 ASN A C 1
ATOM 2089 O O . ASN A 1 258 ? 13.449 3.938 -34.933 1.00 91.50 258 ASN A O 1
ATOM 2093 N N . LEU A 1 259 ? 15.595 3.460 -34.452 1.00 91.75 259 LEU A N 1
ATOM 2094 C CA . LEU A 1 259 ? 15.357 2.040 -34.202 1.00 91.75 259 LEU A CA 1
ATOM 2095 C C . LEU A 1 259 ? 14.336 1.843 -33.074 1.00 91.75 259 LEU A C 1
ATOM 2097 O O . LEU A 1 259 ? 14.305 2.606 -32.094 1.00 91.75 259 LEU A O 1
ATOM 2101 N N . ALA A 1 260 ? 13.528 0.787 -33.199 1.00 90.94 260 ALA A N 1
ATOM 2102 C CA . ALA A 1 260 ? 12.687 0.322 -32.105 1.00 90.94 260 ALA A CA 1
ATOM 2103 C C . ALA A 1 260 ? 13.555 -0.009 -30.880 1.00 90.94 260 ALA A C 1
ATOM 2105 O O . ALA A 1 260 ? 14.746 -0.288 -31.005 1.00 90.94 260 ALA A O 1
ATOM 2106 N N . ASP A 1 261 ? 12.970 0.048 -29.687 1.00 85.75 261 ASP A N 1
ATOM 2107 C CA . ASP A 1 261 ? 13.718 -0.088 -28.432 1.00 85.75 261 ASP A CA 1
ATOM 2108 C C . ASP A 1 261 ? 14.479 -1.429 -28.348 1.00 85.75 261 ASP A C 1
ATOM 2110 O O . ASP A 1 261 ? 15.655 -1.437 -27.979 1.00 85.75 261 ASP A O 1
ATOM 2114 N N . ASP A 1 262 ? 13.867 -2.529 -28.798 1.00 84.69 262 ASP A N 1
ATOM 2115 C CA . ASP A 1 262 ? 14.516 -3.845 -28.874 1.00 84.69 262 ASP A CA 1
ATOM 2116 C C . ASP A 1 262 ? 15.648 -3.892 -29.912 1.00 84.69 262 ASP A C 1
ATOM 2118 O O . ASP A 1 262 ? 16.718 -4.440 -29.642 1.00 84.69 262 ASP A O 1
ATOM 2122 N N . ASP A 1 263 ? 15.454 -3.276 -31.080 1.00 88.06 263 ASP A N 1
ATOM 2123 C CA . ASP A 1 263 ? 16.466 -3.235 -32.143 1.00 88.06 263 ASP A CA 1
ATOM 2124 C C . ASP A 1 263 ? 17.674 -2.388 -31.726 1.00 88.06 263 ASP A C 1
ATOM 2126 O O . ASP A 1 263 ? 18.822 -2.781 -31.930 1.00 88.06 263 ASP A O 1
ATOM 2130 N N . PHE A 1 264 ? 17.430 -1.247 -31.075 1.00 87.56 264 PHE A N 1
ATOM 2131 C CA . PHE A 1 264 ? 18.484 -0.396 -30.528 1.00 87.56 264 PHE A CA 1
ATOM 2132 C C . PHE A 1 264 ? 19.257 -1.111 -29.413 1.00 87.56 264 PHE A C 1
ATOM 2134 O O . PHE A 1 264 ? 20.483 -1.032 -29.350 1.00 87.56 264 PHE A O 1
ATOM 2141 N N . LYS A 1 265 ? 18.556 -1.852 -28.549 1.00 83.00 265 LYS A N 1
ATOM 2142 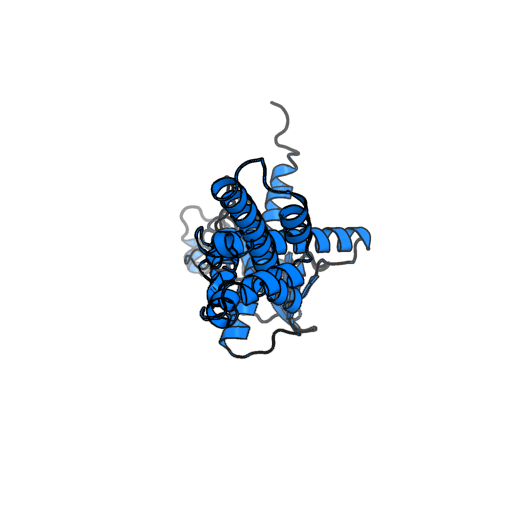C CA . LYS A 1 265 ? 19.183 -2.685 -27.517 1.00 83.00 265 LYS A CA 1
ATOM 2143 C C . LYS A 1 265 ? 20.085 -3.757 -28.134 1.00 83.00 265 LYS A C 1
ATOM 2145 O O . LYS A 1 265 ? 21.204 -3.930 -27.660 1.00 83.00 265 LYS A O 1
ATOM 2150 N N . ASN A 1 266 ? 19.630 -4.444 -29.181 1.00 83.62 266 ASN A N 1
ATOM 2151 C CA . ASN A 1 266 ? 20.432 -5.452 -29.878 1.00 83.62 266 ASN A CA 1
ATOM 2152 C C . ASN A 1 266 ? 21.673 -4.837 -30.535 1.00 83.62 266 ASN A C 1
ATOM 2154 O O . ASN A 1 266 ? 22.761 -5.383 -30.386 1.00 83.62 266 ASN A O 1
ATOM 2158 N N . LEU A 1 267 ? 21.546 -3.659 -31.152 1.00 85.25 267 LEU A N 1
ATOM 2159 C CA . LEU A 1 267 ? 22.692 -2.927 -31.694 1.00 85.25 267 LEU A CA 1
ATOM 2160 C C . LEU A 1 267 ? 23.751 -2.639 -30.617 1.00 85.25 267 LEU A C 1
ATOM 2162 O O . LEU A 1 267 ? 24.935 -2.885 -30.836 1.00 85.25 267 LEU A O 1
ATOM 2166 N N . LEU A 1 268 ? 23.338 -2.151 -29.441 1.00 79.19 268 LEU A N 1
ATOM 2167 C CA . LEU A 1 268 ? 24.264 -1.908 -28.328 1.00 79.19 268 LEU A CA 1
ATOM 2168 C C . LEU A 1 268 ? 24.927 -3.195 -27.825 1.00 79.19 268 LEU A C 1
ATOM 2170 O O . LEU A 1 268 ? 26.072 -3.169 -27.388 1.00 79.19 268 LEU A O 1
ATOM 2174 N N . ILE A 1 269 ? 24.226 -4.323 -27.874 1.00 76.44 269 ILE A N 1
ATOM 2175 C CA . ILE A 1 269 ? 24.793 -5.624 -27.513 1.00 76.44 269 ILE A CA 1
ATOM 2176 C C . ILE A 1 269 ? 25.859 -6.045 -28.531 1.00 76.44 269 ILE A C 1
ATOM 2178 O O . ILE A 1 269 ? 26.962 -6.425 -28.136 1.00 76.44 269 ILE A O 1
ATOM 2182 N N . ASP A 1 270 ? 25.562 -5.917 -29.824 1.00 79.25 270 ASP A N 1
ATOM 2183 C CA . ASP A 1 270 ? 26.467 -6.294 -30.915 1.00 79.25 270 ASP A CA 1
ATOM 2184 C C . ASP A 1 270 ? 27.739 -5.436 -30.946 1.00 79.25 270 ASP A C 1
ATOM 2186 O O . ASP A 1 270 ? 28.816 -5.927 -31.287 1.00 79.25 270 ASP A O 1
ATOM 2190 N N . MET A 1 271 ? 27.643 -4.166 -30.540 1.00 76.50 271 MET A N 1
ATOM 2191 C CA . MET A 1 271 ? 28.797 -3.273 -30.395 1.00 76.50 271 MET A CA 1
ATOM 2192 C C . MET A 1 271 ? 29.738 -3.662 -29.242 1.00 76.50 271 MET A C 1
ATOM 2194 O O . MET A 1 271 ? 30.899 -3.253 -29.238 1.00 76.50 271 MET A O 1
ATOM 2198 N N . HIS A 1 272 ? 29.265 -4.445 -28.268 1.00 73.81 272 HIS A N 1
ATOM 2199 C CA . HIS A 1 272 ? 30.008 -4.781 -27.052 1.00 73.81 272 HIS A CA 1
ATOM 2200 C C . HIS A 1 272 ? 30.039 -6.297 -26.782 1.00 73.81 272 HIS A C 1
ATOM 2202 O O . HIS A 1 272 ? 29.607 -6.742 -25.712 1.00 73.81 272 HIS A O 1
ATOM 2208 N N . PRO A 1 273 ? 30.599 -7.107 -27.704 1.00 67.44 273 PRO A N 1
ATOM 2209 C CA . PRO A 1 273 ? 30.540 -8.569 -27.631 1.00 67.44 273 PRO A CA 1
ATOM 2210 C C . PRO A 1 273 ? 31.284 -9.155 -26.418 1.00 67.44 273 PRO A C 1
ATOM 2212 O O . PRO A 1 273 ? 30.952 -10.249 -25.964 1.00 67.44 273 PRO A O 1
ATOM 2215 N N . ASP A 1 274 ? 32.265 -8.424 -25.875 1.00 66.44 274 ASP A N 1
ATOM 2216 C CA . ASP A 1 274 ? 33.085 -8.851 -24.733 1.00 66.44 274 ASP A CA 1
ATOM 2217 C C . ASP A 1 274 ? 32.492 -8.461 -23.364 1.00 66.44 274 ASP A C 1
ATOM 2219 O O . ASP A 1 274 ? 32.967 -8.926 -22.322 1.00 66.44 274 ASP A O 1
ATOM 2223 N N . ASN A 1 275 ? 31.455 -7.614 -23.327 1.00 62.72 275 ASN A N 1
ATOM 2224 C CA . ASN A 1 275 ? 30.810 -7.232 -22.073 1.00 62.72 275 ASN A CA 1
ATOM 2225 C C . ASN A 1 275 ? 29.887 -8.353 -21.575 1.00 62.72 275 ASN A C 1
ATOM 2227 O O . ASN A 1 275 ? 29.230 -9.053 -22.341 1.00 62.72 275 ASN A O 1
ATOM 2231 N N . SER A 1 276 ? 29.791 -8.518 -20.251 1.00 60.88 276 SER A N 1
ATOM 2232 C CA . SER A 1 276 ? 28.824 -9.441 -19.642 1.00 60.88 276 SER A CA 1
ATOM 2233 C C . SER A 1 276 ? 27.409 -8.870 -19.794 1.00 60.88 276 SER A C 1
ATOM 2235 O O . SER A 1 276 ? 26.881 -8.234 -18.884 1.00 60.88 276 SER A O 1
ATOM 2237 N N . ILE A 1 277 ? 26.812 -9.091 -20.968 1.00 61.03 277 ILE A N 1
ATOM 2238 C CA . ILE A 1 277 ? 25.500 -8.576 -21.387 1.00 61.03 277 ILE A CA 1
ATOM 2239 C C . ILE A 1 277 ? 24.412 -8.896 -20.354 1.00 61.03 277 ILE A C 1
ATOM 2241 O O . ILE A 1 277 ? 23.599 -8.026 -20.048 1.00 61.03 277 ILE A O 1
ATOM 2245 N N . SER A 1 278 ? 24.445 -10.088 -19.740 1.00 58.50 278 SER A N 1
ATOM 2246 C CA . SER A 1 278 ? 23.445 -10.466 -18.730 1.00 58.50 278 SER A CA 1
ATOM 2247 C C . SER A 1 278 ? 23.478 -9.535 -17.511 1.00 58.50 278 SER A C 1
ATOM 2249 O O . SER A 1 278 ? 22.439 -9.045 -17.097 1.00 58.50 278 SER A O 1
ATOM 2251 N N . LYS A 1 279 ? 24.665 -9.175 -16.998 1.00 58.06 279 LYS A N 1
ATOM 2252 C CA . LYS A 1 279 ? 24.792 -8.315 -15.806 1.00 58.06 279 LYS A CA 1
ATOM 2253 C C . LYS A 1 279 ? 24.307 -6.882 -16.032 1.00 58.06 279 LYS A C 1
ATOM 2255 O O . LYS A 1 279 ? 23.917 -6.221 -15.077 1.00 58.06 279 LYS A O 1
ATOM 2260 N 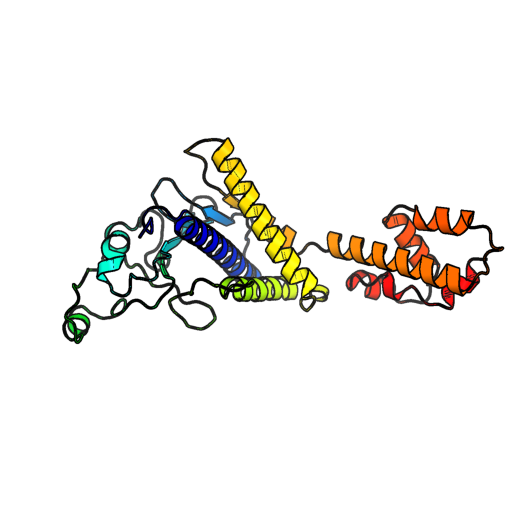N . LEU A 1 280 ? 24.373 -6.382 -17.266 1.00 58.47 280 LEU A N 1
ATOM 2261 C CA . LEU A 1 280 ? 23.932 -5.025 -17.611 1.00 58.47 280 LEU A CA 1
ATOM 2262 C C . LEU A 1 280 ? 22.427 -4.967 -17.891 1.00 58.47 280 LEU A C 1
ATOM 2264 O O . LEU A 1 280 ? 21.780 -3.979 -17.543 1.00 58.47 280 LEU A O 1
ATOM 2268 N N . GLN A 1 281 ? 21.872 -6.048 -18.447 1.00 59.44 281 GLN A N 1
ATOM 2269 C CA . GLN A 1 281 ? 20.429 -6.245 -18.585 1.00 59.44 281 GLN A CA 1
ATOM 2270 C C . GLN A 1 281 ? 19.751 -6.386 -17.215 1.00 59.44 281 GLN A C 1
ATOM 2272 O O . GLN A 1 281 ? 18.752 -5.717 -16.974 1.00 59.44 281 GLN A O 1
ATOM 2277 N N . ASP A 1 282 ? 20.347 -7.145 -16.289 1.00 58.66 282 ASP A N 1
ATOM 2278 C CA . ASP A 1 282 ? 19.809 -7.369 -14.935 1.00 58.66 282 ASP A CA 1
ATOM 2279 C C . ASP A 1 282 ? 19.709 -6.080 -14.089 1.00 58.66 282 ASP A C 1
ATOM 2281 O O . ASP A 1 282 ? 18.954 -6.011 -13.115 1.00 58.66 282 ASP A O 1
ATOM 2285 N N . LEU A 1 283 ? 20.476 -5.044 -14.450 1.00 58.69 283 LEU A N 1
ATOM 2286 C CA . LEU A 1 283 ? 20.565 -3.778 -13.719 1.00 58.69 283 LEU A CA 1
ATOM 2287 C C . LEU A 1 283 ? 19.821 -2.610 -14.386 1.00 58.69 283 LEU A C 1
ATOM 2289 O O . LEU A 1 283 ? 19.906 -1.500 -13.869 1.00 58.69 283 LEU A O 1
ATOM 2293 N N . ASN A 1 284 ? 19.122 -2.814 -15.512 1.00 61.69 284 ASN A N 1
ATOM 2294 C CA . ASN A 1 284 ? 18.481 -1.729 -16.280 1.00 61.69 284 ASN A CA 1
ATOM 2295 C C . ASN A 1 284 ? 19.426 -0.551 -16.593 1.00 61.69 284 ASN A C 1
ATOM 2297 O O . ASN A 1 284 ? 19.020 0.611 -16.593 1.00 61.69 284 ASN A O 1
ATOM 2301 N N . ASN A 1 285 ? 20.694 -0.867 -16.862 1.00 68.00 285 ASN A N 1
ATOM 2302 C CA . ASN A 1 285 ? 21.772 0.100 -17.060 1.00 68.00 285 ASN A CA 1
ATOM 2303 C C . ASN A 1 285 ? 22.426 -0.087 -18.439 1.00 68.00 285 ASN A C 1
ATOM 2305 O O . ASN A 1 285 ? 23.651 -0.134 -18.558 1.00 68.00 285 ASN A O 1
ATOM 2309 N N . LEU A 1 286 ? 21.612 -0.234 -19.491 1.00 70.25 286 LEU A N 1
ATOM 2310 C CA . LEU A 1 286 ? 22.083 -0.332 -20.881 1.00 70.25 286 LEU A CA 1
ATOM 2311 C C . LEU A 1 286 ? 22.881 0.907 -21.302 1.00 70.25 286 LEU A C 1
ATOM 2313 O O . LEU A 1 286 ? 23.787 0.803 -22.118 1.00 70.25 286 LEU A O 1
ATOM 2317 N N . ASP A 1 287 ? 22.601 2.065 -20.707 1.00 68.38 287 ASP A N 1
ATOM 2318 C CA . ASP A 1 287 ? 23.360 3.297 -20.895 1.00 68.38 287 ASP A CA 1
ATOM 2319 C C . ASP A 1 287 ? 24.844 3.172 -20.507 1.00 68.38 287 ASP A C 1
ATOM 2321 O O . ASP A 1 287 ? 25.673 3.851 -21.106 1.00 68.38 287 ASP A O 1
ATOM 2325 N N . ASN A 1 288 ? 25.210 2.245 -19.615 1.00 72.88 288 ASN A N 1
ATOM 2326 C CA . ASN A 1 288 ? 26.614 1.976 -19.277 1.00 72.88 288 ASN A CA 1
ATOM 2327 C C . ASN A 1 288 ? 27.385 1.238 -20.380 1.00 72.88 288 ASN A C 1
ATOM 2329 O O . ASN A 1 288 ? 28.609 1.159 -20.299 1.00 72.88 288 ASN A O 1
ATOM 2333 N N . LEU A 1 289 ? 26.697 0.668 -21.377 1.00 71.38 289 LEU A N 1
ATOM 2334 C CA . LEU A 1 289 ? 27.367 0.121 -22.557 1.00 71.38 289 LEU A CA 1
ATOM 2335 C C . LEU A 1 289 ? 27.915 1.231 -23.444 1.00 71.38 289 LEU A C 1
ATOM 2337 O O . LEU A 1 289 ? 28.849 0.992 -24.187 1.00 71.38 289 LEU A O 1
ATOM 2341 N N . ILE A 1 290 ? 27.372 2.443 -23.364 1.00 72.25 290 ILE A N 1
ATOM 2342 C CA . ILE A 1 290 ? 27.792 3.518 -24.248 1.00 72.25 290 ILE A CA 1
ATOM 2343 C C . ILE A 1 290 ? 29.039 4.181 -23.679 1.00 72.25 290 ILE A C 1
ATOM 2345 O O . ILE A 1 290 ? 28.973 4.937 -22.709 1.00 72.25 290 ILE A O 1
ATOM 2349 N N . ASP A 1 291 ? 30.174 3.941 -24.328 1.00 72.38 291 ASP A N 1
ATOM 2350 C CA . ASP A 1 291 ? 31.413 4.662 -24.071 1.00 72.38 291 ASP A CA 1
ATOM 2351 C C . ASP A 1 291 ? 31.853 5.479 -25.299 1.00 72.38 291 ASP A C 1
ATOM 2353 O O . ASP A 1 291 ? 31.387 5.299 -26.426 1.00 72.38 291 ASP A O 1
ATOM 2357 N N . ARG A 1 292 ? 32.736 6.454 -25.068 1.00 69.56 292 ARG A N 1
ATOM 2358 C CA . ARG A 1 292 ? 33.198 7.374 -26.120 1.00 69.56 292 ARG A CA 1
ATOM 2359 C C . ARG A 1 292 ? 34.022 6.691 -27.208 1.00 69.56 292 ARG A C 1
ATOM 2361 O O . ARG A 1 292 ? 34.152 7.260 -28.291 1.00 69.56 292 ARG A O 1
ATOM 2368 N N . ASP A 1 293 ? 34.627 5.544 -26.914 1.00 68.94 293 ASP A N 1
ATOM 2369 C CA . ASP A 1 293 ? 35.573 4.880 -27.806 1.00 68.94 293 ASP A CA 1
ATOM 2370 C C . ASP A 1 293 ? 34.880 3.863 -28.718 1.00 68.94 293 ASP A C 1
ATOM 2372 O O . ASP A 1 293 ? 35.270 3.725 -29.873 1.00 68.94 293 ASP A O 1
ATOM 2376 N N . SER A 1 294 ? 33.810 3.222 -28.255 1.00 68.12 294 SER A N 1
ATOM 2377 C CA . SER A 1 294 ? 33.014 2.242 -29.009 1.00 68.12 294 SER A CA 1
ATOM 2378 C C . SER A 1 294 ? 32.293 2.857 -30.210 1.00 68.12 294 SER A C 1
ATOM 2380 O O . SER A 1 294 ? 32.177 2.218 -31.254 1.00 68.12 294 SER A O 1
ATOM 2382 N N . ILE A 1 295 ? 31.907 4.132 -30.128 1.00 71.31 295 ILE A N 1
ATOM 2383 C CA . ILE A 1 295 ? 31.257 4.853 -31.237 1.00 71.31 295 ILE A CA 1
ATOM 2384 C C . ILE A 1 295 ? 32.212 5.127 -32.409 1.00 71.31 295 ILE A C 1
ATOM 2386 O O . ILE A 1 295 ? 31.769 5.220 -33.553 1.00 71.31 295 ILE A O 1
ATOM 2390 N N . LYS A 1 296 ? 33.528 5.179 -32.166 1.00 68.56 296 LYS A N 1
ATOM 2391 C CA . LYS A 1 296 ? 34.529 5.429 -33.219 1.00 68.56 296 LYS A CA 1
ATOM 2392 C C . LYS A 1 296 ? 34.634 4.299 -34.242 1.00 68.56 296 LYS A C 1
ATOM 2394 O O . LYS A 1 296 ? 35.167 4.531 -35.318 1.00 68.56 296 LYS A O 1
ATOM 2399 N N . TYR A 1 297 ? 34.164 3.098 -33.907 1.00 67.00 297 TYR A N 1
ATOM 2400 C CA . TYR A 1 297 ? 34.283 1.907 -34.753 1.00 67.00 297 TYR A CA 1
ATOM 2401 C C . TYR A 1 297 ? 33.044 1.643 -35.624 1.00 67.00 297 TYR A C 1
ATOM 2403 O O . TYR A 1 297 ? 32.982 0.614 -36.292 1.00 67.00 297 TYR A O 1
ATOM 2411 N N . ILE A 1 298 ? 32.047 2.536 -35.593 1.00 68.31 298 ILE A N 1
ATOM 2412 C CA . ILE A 1 298 ? 30.795 2.391 -36.356 1.00 68.31 298 ILE A CA 1
ATOM 2413 C C . ILE A 1 298 ? 30.967 2.807 -37.832 1.00 68.31 298 ILE A C 1
ATOM 2415 O O . ILE A 1 298 ? 30.194 2.362 -38.682 1.00 68.31 298 ILE A O 1
ATOM 2419 N N . LEU A 1 299 ? 31.985 3.620 -38.146 1.00 59.22 299 LEU A N 1
ATOM 2420 C CA . LEU A 1 299 ? 32.372 4.047 -39.501 1.00 59.22 299 LEU A CA 1
ATOM 2421 C C . LEU A 1 299 ? 33.742 3.475 -39.882 1.00 59.22 299 LEU A C 1
ATOM 2423 O O . LEU A 1 299 ? 33.915 3.137 -41.075 1.00 59.22 299 LEU A O 1
#

Sequence (299 aa):
MAGEKNNATSSWSGYNHQGQVGIFLALKELSELIQNDEDFRGYSVQFEKEDGEDIDIVKGIEVISRHQVKANKNKKNLNDYKDVLTGFKEDGVEENSRYLHTICDVIGFELSEEEFKELPYKPKFISNDKNVKLYEYPDGCKYCDLSNVSESKIDSFCKEEIKSLLIAHSPSLKDDDEHIKETLFELKNLLCTKIREAHEDGGSANPVILFPEIYNIVTSTEKRERQSIRRAKGLFSLYWNENFDNDVDNTIINEILNLADDDFKNLLIDMHPDNSISKLQDLNNLDNLIDRDSIKYIL

InterPro domains:
  IPR046920 ABC-three component systems, C-terminal domain 1 [PF20276] (132-297)

Organism: Streptococcus sanguinis (NCBI:txid1305)

pLDDT: mean 84.49, std 14.12, range [28.3, 98.62]